Protein AF-0000000078982856 (afdb_homodimer)

Radius of gyration: 16.56 Å; Cα contacts (8 Å, |Δi|>4): 445; chains: 2; bounding box: 30×45×37 Å

Foldseek 3Di:
DWKKKKKKFKAFQDVVLVVQLVVQLVVLCVVQVKDWPAWQDDDDDPDDDTHRRITMIIGPFLVSQVCSCVDPSNVVSVVSRVVGMDMDIDMDTHDDD/DWKKKKKKFKAFQDVVLVVQLVVQLVVLCVVQVKDWPAWQDDDDDPDDDTHRRITMIIGRFLVSQVCSCVDPSNVVSVVSRVVGMDMDIDMDTHDDD

Secondary structure (DSSP, 8-state):
---EEEEEEEEES-HHHHHHHHHHHHHHHHHTT-EEEEES-SEEEEES---SEEEEEEESSHHHHHHHHHSHHHHHHHHHHGGGEEEEEEEEEPP--/---EEEEEEEEES-HHHHHHHHHHHHHHHHHTT-EEEEES-SEEEEES---SEEEEEEESSHHHHHHHHHSHHHHHHHHHHGGGEEEEEEEEEPP--

Solvent-accessible surface area (backbone atoms only — not comparable to full-atom values): 9580 Å² total; per-residue (Å²): 121,48,33,7,31,42,45,33,28,31,37,76,76,36,67,71,55,38,49,53,18,58,63,44,37,49,57,40,36,56,75,44,52,50,40,69,45,26,72,51,51,68,67,48,61,90,32,70,71,74,54,82,30,45,36,30,34,38,19,70,21,38,66,40,41,53,48,37,63,70,28,69,56,29,45,56,19,46,62,51,29,55,86,35,39,52,49,26,32,38,40,31,31,33,45,79,127,122,49,34,7,30,42,46,34,28,30,38,75,77,36,65,71,54,38,49,52,20,58,63,44,38,48,57,39,35,56,75,43,54,50,40,68,45,24,71,47,52,67,69,48,62,90,31,70,72,74,54,80,30,45,36,31,33,38,18,70,22,39,67,41,40,53,48,38,62,70,27,70,56,30,44,57,20,47,62,51,29,55,84,34,39,52,48,25,33,39,38,30,30,32,45,79,127

pLDDT: mean 98.04, std 2.4, range [82.0, 99.0]

InterPro domains:
  IPR010753 Domain of unknown function DUF1330 [PF07045] (3-95)
  IPR011008 Dimeric alpha-beta barrel [SSF54909] (1-95)

Organism: Ruegeria pomeroyi (strain ATCC 700808 / DSM 15171 / DSS-3) (NCBI:txid246200)

Sequence (194 aa):
MPKGYWVAHVDVDDMEIYKRYIAANAAPFAEYGARFLVRGGGRQTPEGQARARTVVIEFPSYEAALACYDSPGYQAAKALRDPVSTGDLVIIEGYDGMPKGYWVAHVDVDDMEIYKRYIAANAAPFAEYGARFLVRGGGRQTPEGQARARTVVIEFPSYEAALACYDSPGYQAAKALRDPVSTGDLVIIEGYDG

Structure (mmCIF, N/CA/C/O backbone):
data_AF-0000000078982856-model_v1
#
loop_
_entity.id
_entity.type
_entity.pdbx_description
1 polymer 'DUF1330 domain-containing protein'
#
loop_
_atom_site.group_PDB
_atom_site.id
_atom_site.type_symbol
_atom_site.label_atom_id
_atom_site.label_alt_id
_atom_site.label_comp_id
_atom_site.label_asym_id
_atom_site.label_entity_id
_atom_site.label_seq_id
_atom_site.pdbx_PDB_ins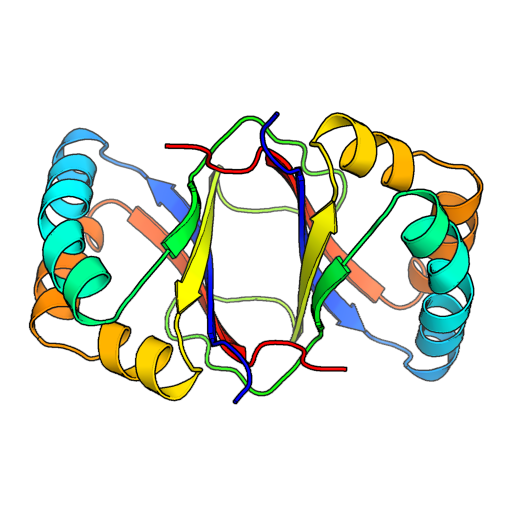_code
_atom_site.Cartn_x
_atom_site.Cartn_y
_atom_site.Cartn_z
_atom_site.occupancy
_atom_site.B_iso_or_equiv
_atom_site.auth_seq_id
_atom_site.auth_comp_id
_atom_site.auth_asym_id
_atom_site.auth_atom_id
_atom_site.pdbx_PDB_model_num
ATOM 1 N N . MET A 1 1 ? -10.32 -6.977 16.141 1 84.25 1 MET A N 1
ATOM 2 C CA . MET A 1 1 ? -10.867 -6.258 14.992 1 84.25 1 MET A CA 1
ATOM 3 C C . MET A 1 1 ? -9.789 -6.004 13.938 1 84.25 1 MET A C 1
ATOM 5 O O . MET A 1 1 ? -8.617 -5.816 14.273 1 84.25 1 MET A O 1
ATOM 9 N N . PRO A 1 2 ? -10.117 -6.207 12.656 1 93 2 PRO A N 1
ATOM 10 C CA . PRO A 1 2 ? -9.055 -6.004 11.672 1 93 2 PRO A CA 1
ATOM 11 C C . PRO A 1 2 ? -8.5 -4.586 11.688 1 93 2 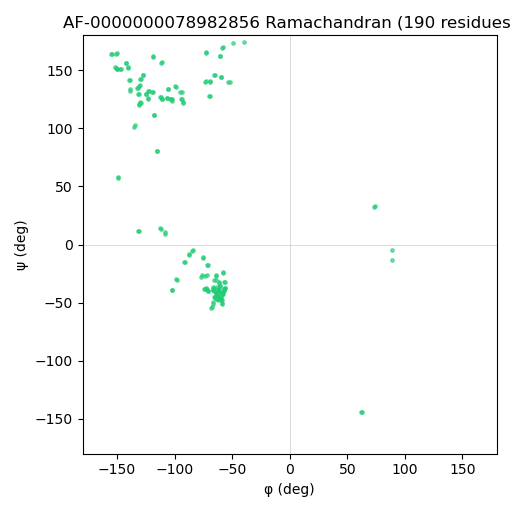PRO A C 1
ATOM 13 O O . PRO A 1 2 ? -9.219 -3.637 12.008 1 93 2 PRO A O 1
ATOM 16 N N . LYS A 1 3 ? -7.234 -4.484 11.461 1 98.19 3 LYS A N 1
ATOM 17 C CA . LYS A 1 3 ? -6.574 -3.189 11.305 1 98.19 3 LYS A CA 1
ATOM 18 C C . LYS A 1 3 ? -7.156 -2.418 10.125 1 98.19 3 LYS A C 1
ATOM 20 O O . LYS A 1 3 ? -7.957 -2.955 9.359 1 98.19 3 LYS A O 1
ATOM 25 N N . GLY A 1 4 ? -6.938 -1.149 10.078 1 98.81 4 GLY A N 1
ATOM 26 C CA . GLY A 1 4 ? -7.113 -0.307 8.906 1 98.81 4 GLY A CA 1
ATOM 27 C C . GLY A 1 4 ? -5.805 0.213 8.344 1 98.81 4 GLY A C 1
ATOM 28 O O . GLY A 1 4 ? -4.801 0.276 9.055 1 98.81 4 GLY A O 1
ATOM 29 N N . TYR A 1 5 ? -5.832 0.561 7.07 1 98.94 5 TYR A N 1
ATOM 30 C CA . TYR A 1 5 ? -4.598 1.005 6.441 1 98.94 5 TYR A CA 1
ATOM 31 C C . TYR A 1 5 ? -4.852 2.186 5.512 1 98.94 5 TYR A C 1
ATOM 33 O O . TYR A 1 5 ? -5.879 2.238 4.832 1 98.94 5 TYR A O 1
ATOM 41 N N . TRP A 1 6 ? -3.93 3.145 5.5 1 99 6 TRP A N 1
ATOM 42 C CA . TRP A 1 6 ? -3.729 4.062 4.383 1 99 6 TRP A CA 1
ATOM 43 C C . TRP A 1 6 ? -2.646 3.541 3.439 1 99 6 TRP A C 1
ATOM 45 O O . TRP A 1 6 ? -1.537 3.223 3.873 1 99 6 TRP A O 1
ATOM 55 N N . VAL A 1 7 ? -2.975 3.418 2.221 1 98.94 7 VAL A N 1
ATOM 56 C CA . VAL A 1 7 ? -2.029 3.096 1.157 1 98.94 7 VAL A CA 1
ATOM 57 C C . VAL A 1 7 ? -1.977 4.242 0.149 1 98.94 7 VAL A C 1
ATOM 59 O O . VAL A 1 7 ? -2.922 4.445 -0.616 1 98.94 7 VAL A O 1
ATOM 62 N N . ALA A 1 8 ? -0.796 4.949 0.127 1 98.88 8 ALA A N 1
ATOM 63 C CA . ALA A 1 8 ? -0.732 6.176 -0.667 1 98.88 8 ALA A CA 1
ATOM 64 C C . ALA A 1 8 ? 0.488 6.172 -1.584 1 98.88 8 ALA A C 1
ATOM 66 O O . ALA A 1 8 ? 1.541 5.641 -1.223 1 98.88 8 ALA A O 1
ATOM 67 N N . HIS A 1 9 ? 0.366 6.672 -2.738 1 98.81 9 HIS A N 1
ATOM 68 C CA . HIS A 1 9 ? 1.421 7.086 -3.656 1 98.81 9 HIS A CA 1
ATOM 69 C C . HIS A 1 9 ? 1.326 8.578 -3.973 1 98.81 9 HIS A C 1
ATOM 71 O O . HIS A 1 9 ? 0.258 9.07 -4.34 1 98.81 9 HIS A O 1
ATOM 77 N N . VAL A 1 10 ? 2.492 9.258 -3.85 1 98.75 10 VAL A N 1
ATOM 78 C CA . VAL A 1 10 ? 2.412 10.711 -3.875 1 98.75 10 VAL A CA 1
ATOM 79 C C . VAL A 1 10 ? 3.557 11.281 -4.715 1 98.75 10 VAL A C 1
ATOM 81 O O . VAL A 1 10 ? 4.699 10.82 -4.605 1 98.75 10 VAL A O 1
ATOM 84 N N . ASP A 1 11 ? 3.242 12.195 -5.605 1 98.75 11 ASP A N 1
ATOM 85 C CA . ASP A 1 11 ? 4.227 13.109 -6.184 1 98.75 11 ASP A CA 1
ATOM 86 C C . ASP A 1 11 ? 4.277 14.422 -5.406 1 98.75 11 ASP A C 1
ATOM 88 O O . ASP A 1 11 ? 3.236 15.016 -5.105 1 98.75 11 ASP A O 1
ATOM 92 N N . VAL A 1 12 ? 5.461 14.852 -5.059 1 98.44 12 VAL A N 1
ATOM 93 C CA . VAL A 1 12 ? 5.656 16.094 -4.32 1 98.44 12 VAL A CA 1
ATOM 94 C C . VAL A 1 12 ? 6.332 17.125 -5.219 1 98.44 12 VAL A C 1
ATOM 96 O O . VAL A 1 12 ? 7.418 16.875 -5.754 1 98.44 12 VAL A O 1
ATOM 99 N N . ASP A 1 13 ? 5.746 18.234 -5.352 1 98.31 13 ASP A N 1
ATOM 100 C CA . ASP A 1 13 ? 6.227 19.266 -6.266 1 98.31 13 ASP A CA 1
ATOM 101 C C . ASP A 1 13 ? 7.047 20.328 -5.527 1 98.31 13 ASP A C 1
ATOM 103 O O . ASP A 1 13 ? 7.879 21 -6.125 1 98.31 13 ASP A O 1
ATOM 107 N N . ASP A 1 14 ? 6.762 20.562 -4.316 1 98.31 14 ASP A N 1
ATOM 108 C CA . ASP A 1 14 ? 7.453 21.531 -3.465 1 98.31 14 ASP A CA 1
ATOM 109 C C . ASP A 1 14 ? 7.742 20.938 -2.088 1 98.31 14 ASP A C 1
ATOM 111 O O . ASP A 1 14 ? 6.887 20.969 -1.199 1 98.31 14 ASP A O 1
ATOM 115 N N . MET A 1 15 ? 8.969 20.531 -1.904 1 96.62 15 MET A N 1
ATOM 116 C CA . MET A 1 15 ? 9.336 19.781 -0.712 1 96.62 15 MET A CA 1
ATOM 117 C C . MET A 1 15 ? 9.336 20.672 0.523 1 96.62 15 MET A C 1
ATOM 119 O O . MET A 1 15 ? 9.102 20.203 1.637 1 96.62 15 MET A O 1
ATOM 123 N N . GLU A 1 16 ? 9.555 21.938 0.331 1 97.69 16 GLU A N 1
ATOM 124 C CA . GLU A 1 16 ? 9.562 22.828 1.481 1 97.69 16 GLU A CA 1
ATOM 125 C C . GLU A 1 16 ? 8.18 22.938 2.115 1 97.69 16 GLU A C 1
ATOM 127 O O . GLU A 1 16 ? 8.039 22.812 3.334 1 97.69 16 GLU A O 1
ATOM 132 N N . ILE A 1 17 ? 7.211 23.188 1.322 1 97.88 17 ILE A N 1
ATOM 133 C CA . ILE A 1 17 ? 5.84 23.266 1.821 1 97.88 17 ILE A CA 1
ATOM 134 C C . ILE A 1 17 ? 5.395 21.875 2.297 1 97.88 17 ILE A C 1
ATOM 136 O O . ILE A 1 17 ? 4.715 21.766 3.32 1 97.88 17 ILE A O 1
ATOM 140 N N . TYR A 1 18 ? 5.816 20.891 1.615 1 98.31 18 TYR A N 1
ATOM 141 C CA . TYR A 1 18 ? 5.445 19.531 1.986 1 98.31 18 TYR A CA 1
ATOM 142 C C . TYR A 1 18 ? 5.961 19.188 3.377 1 98.31 18 TYR A C 1
ATOM 144 O O . TYR A 1 18 ? 5.297 18.469 4.133 1 98.31 18 TYR A O 1
ATOM 152 N N . LYS A 1 19 ? 7.086 19.703 3.777 1 97.94 19 LYS A N 1
ATOM 153 C CA . LYS A 1 19 ? 7.637 19.469 5.105 1 97.94 19 LYS A CA 1
ATOM 154 C C . LYS A 1 19 ? 6.738 20.047 6.191 1 97.94 19 LYS A C 1
ATOM 156 O O . LYS A 1 19 ? 6.672 19.531 7.301 1 97.94 19 LYS A O 1
ATOM 161 N N . ARG A 1 20 ? 6.078 21.078 5.852 1 98.38 20 ARG A N 1
ATOM 162 C CA . ARG A 1 20 ? 5.117 21.641 6.797 1 98.38 20 ARG A CA 1
ATOM 163 C C . ARG A 1 20 ? 3.947 20.688 7.016 1 98.38 20 ARG A C 1
ATOM 165 O O . ARG A 1 20 ? 3.459 20.547 8.141 1 98.38 20 ARG A O 1
ATOM 172 N N . TYR A 1 21 ? 3.572 20.109 5.969 1 98.75 21 TYR A N 1
ATOM 173 C CA . TYR A 1 21 ? 2.545 19.078 6.078 1 98.75 21 TYR A CA 1
ATOM 174 C C . TYR A 1 21 ? 3.02 17.922 6.953 1 98.75 21 TYR A C 1
ATOM 176 O O . TYR A 1 21 ? 2.275 17.438 7.812 1 98.75 21 TYR A O 1
ATOM 184 N N . ILE A 1 22 ? 4.242 17.484 6.742 1 98.12 22 ILE A N 1
ATOM 185 C CA . ILE A 1 22 ? 4.789 16.375 7.52 1 98.12 22 ILE A CA 1
ATOM 186 C C . ILE A 1 22 ? 4.773 16.719 9.008 1 98.12 22 ILE A C 1
ATOM 188 O O . ILE A 1 22 ? 4.367 15.914 9.836 1 98.12 22 ILE A O 1
ATOM 192 N N . ALA A 1 23 ? 5.133 17.938 9.297 1 98.44 23 ALA A N 1
ATOM 193 C CA . ALA A 1 23 ? 5.129 18.375 10.688 1 98.44 23 ALA A CA 1
ATOM 194 C C . ALA A 1 23 ? 3.709 18.422 11.242 1 98.44 23 ALA A C 1
ATOM 196 O O . ALA A 1 23 ? 3.473 18.016 12.383 1 98.44 23 ALA A O 1
ATOM 197 N N . ALA A 1 24 ? 2.809 18.844 10.453 1 98.62 24 ALA A N 1
ATOM 198 C CA . ALA A 1 24 ? 1.435 19.078 10.898 1 98.62 24 ALA A CA 1
ATOM 199 C C . ALA A 1 24 ? 0.682 17.75 11.039 1 98.62 24 ALA A C 1
ATOM 201 O O . ALA A 1 24 ? -0.276 17.656 11.805 1 98.62 24 ALA A O 1
ATOM 202 N N . ASN A 1 25 ? 1.044 16.703 10.266 1 98.56 25 ASN A N 1
ATOM 203 C CA . ASN A 1 25 ? 0.249 15.484 10.273 1 98.56 25 ASN A CA 1
ATOM 204 C C . ASN A 1 25 ? 0.633 14.57 11.43 1 98.56 25 ASN A C 1
ATOM 206 O O . ASN A 1 25 ? -0.076 13.609 11.734 1 98.56 25 ASN A O 1
ATOM 210 N N . ALA A 1 26 ? 1.722 14.984 12.203 1 98.25 26 ALA A N 1
ATOM 211 C CA . ALA A 1 26 ? 2.178 14.172 13.328 1 98.25 26 ALA A CA 1
ATOM 212 C C . ALA A 1 26 ? 1.098 14.062 14.398 1 98.25 26 ALA A C 1
ATOM 214 O O . ALA A 1 26 ? 0.832 12.969 14.906 1 98.25 26 ALA A O 1
ATOM 215 N N . ALA A 1 27 ? 0.454 15.094 14.703 1 98.44 27 ALA A N 1
ATOM 216 C CA . ALA A 1 27 ? -0.501 15.133 15.805 1 98.44 27 ALA A CA 1
ATOM 217 C C . ALA A 1 27 ? -1.724 14.273 15.508 1 9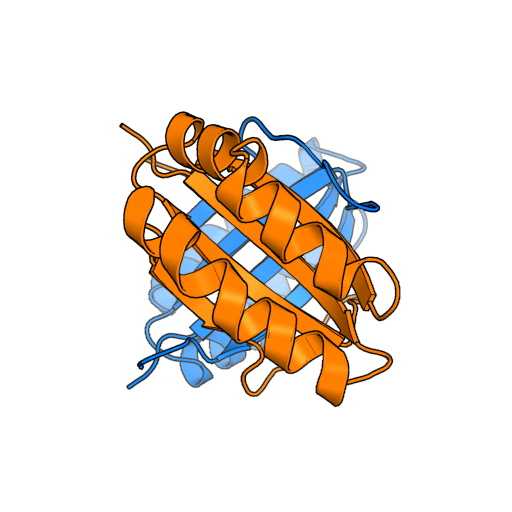8.44 27 ALA A C 1
ATOM 219 O O . ALA A 1 27 ? -2.074 13.391 16.297 1 98.44 27 ALA A O 1
ATOM 220 N N . PRO A 1 28 ? -2.393 14.477 14.375 1 98.75 28 PRO A N 1
ATOM 221 C CA . PRO A 1 28 ? -3.539 13.602 14.125 1 98.75 28 PRO A CA 1
ATOM 222 C C . PRO A 1 28 ? -3.139 12.133 13.992 1 98.75 28 PRO A C 1
ATOM 224 O O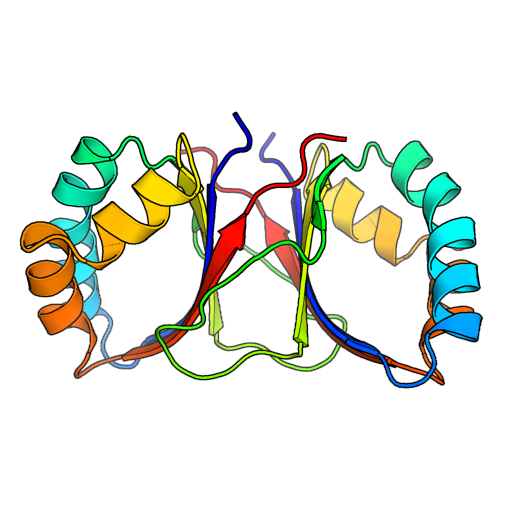 . PRO A 1 28 ? -3.893 11.25 14.398 1 98.75 28 PRO A O 1
ATOM 227 N N . PHE A 1 29 ? -2.004 11.805 13.406 1 98.81 29 PHE A N 1
ATOM 228 C CA . PHE A 1 29 ? -1.573 10.414 13.312 1 98.81 29 PHE A CA 1
ATOM 229 C C . PHE A 1 29 ? -1.372 9.82 14.703 1 98.81 29 PHE A C 1
ATOM 231 O O . PHE A 1 29 ? -1.781 8.68 14.953 1 98.81 29 PHE A O 1
ATOM 238 N N . ALA A 1 30 ? -0.805 10.617 15.578 1 98.56 30 ALA A N 1
ATOM 239 C CA . ALA A 1 30 ? -0.669 10.148 16.953 1 98.56 30 ALA A CA 1
ATOM 240 C C . ALA A 1 30 ? -2.035 9.953 17.609 1 98.56 30 ALA A C 1
ATOM 242 O O . ALA A 1 30 ? -2.271 8.945 18.281 1 98.56 30 ALA A 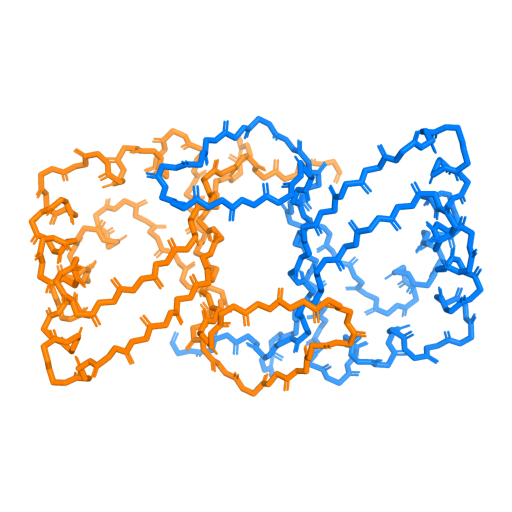O 1
ATOM 243 N N . GLU A 1 31 ? -2.871 10.844 17.453 1 98.69 31 GLU A N 1
ATOM 244 C CA . GLU A 1 31 ? -4.195 10.836 18.062 1 98.69 31 GLU A CA 1
ATOM 245 C C . GLU A 1 31 ? -4.973 9.578 17.672 1 98.69 31 GLU A C 1
ATOM 247 O O . GLU A 1 31 ? -5.707 9.016 18.484 1 98.69 31 GLU A O 1
ATOM 252 N N . TYR A 1 32 ? -4.766 9.062 16.5 1 98.81 32 TYR A N 1
ATOM 253 C CA . TYR A 1 32 ? -5.59 7.965 16 1 98.81 32 TYR A CA 1
ATOM 254 C C . TYR A 1 32 ? -4.805 6.66 15.984 1 98.81 32 TYR A C 1
ATOM 256 O O . TYR A 1 32 ? -5.23 5.684 15.359 1 98.81 32 TYR A O 1
ATOM 264 N N . GLY A 1 33 ? -3.633 6.688 16.578 1 98.56 33 GLY A N 1
ATOM 265 C CA . GLY A 1 33 ? -2.869 5.461 16.75 1 98.56 33 GLY A CA 1
ATOM 266 C C . GLY A 1 33 ? -2.236 4.977 15.453 1 98.56 33 GLY A C 1
ATOM 267 O O . GLY A 1 33 ? -2.088 3.773 15.242 1 98.56 33 GLY A O 1
ATOM 268 N N . ALA A 1 34 ? -1.873 5.902 14.625 1 98.75 34 ALA A N 1
ATOM 269 C CA . ALA A 1 34 ? -1.249 5.578 13.344 1 98.75 34 ALA A CA 1
ATOM 270 C C . ALA A 1 34 ? 0.184 5.09 13.539 1 98.75 34 ALA A C 1
ATOM 272 O O . ALA A 1 34 ? 0.917 5.621 14.383 1 98.75 34 ALA A O 1
ATOM 273 N N . ARG A 1 35 ? 0.527 4.094 12.758 1 98.5 35 ARG A N 1
ATOM 274 C CA . ARG A 1 35 ? 1.891 3.574 12.727 1 98.5 35 ARG A CA 1
ATOM 275 C C . ARG A 1 35 ? 2.393 3.441 11.289 1 98.5 35 ARG A C 1
ATOM 277 O O . ARG A 1 35 ? 1.824 2.693 10.492 1 98.5 35 ARG A O 1
ATOM 284 N N . PHE A 1 36 ? 3.49 4.148 10.984 1 98.69 36 PHE A N 1
ATOM 285 C CA . PHE A 1 36 ? 4.086 4.031 9.664 1 98.69 36 PHE A CA 1
ATOM 286 C C . PHE A 1 36 ? 4.723 2.66 9.469 1 98.69 36 PHE A C 1
ATOM 288 O O . PHE A 1 36 ? 5.559 2.24 10.273 1 98.69 36 PHE A O 1
ATOM 295 N N . LEU A 1 37 ? 4.344 2.051 8.414 1 98.75 37 LEU A N 1
ATOM 296 C CA . LEU A 1 37 ? 5.008 0.827 7.984 1 98.75 37 LEU A CA 1
ATOM 297 C C . LEU A 1 37 ? 5.973 1.107 6.836 1 98.75 37 LEU A C 1
ATOM 299 O O . LEU A 1 37 ? 7.043 0.497 6.758 1 98.75 37 LEU A O 1
ATOM 303 N N . VAL A 1 38 ? 5.582 1.953 5.949 1 98.81 38 VAL A N 1
ATOM 304 C CA . VAL A 1 38 ? 6.34 2.426 4.797 1 98.81 38 VAL A CA 1
ATOM 305 C C . VAL A 1 38 ? 6.293 3.951 4.734 1 98.81 38 VAL A C 1
ATOM 307 O O . VAL A 1 38 ? 5.227 4.551 4.895 1 98.81 38 VAL A O 1
ATOM 310 N N . ARG A 1 39 ? 7.457 4.637 4.445 1 98.19 39 ARG A N 1
ATOM 311 C CA . ARG A 1 39 ? 7.523 6.094 4.402 1 98.19 39 ARG A CA 1
ATOM 312 C C . ARG A 1 39 ? 8.57 6.566 3.398 1 98.19 39 ARG A C 1
ATOM 314 O O . ARG A 1 39 ? 9.469 7.336 3.744 1 98.19 39 ARG A O 1
ATOM 321 N N . GLY A 1 40 ? 8.438 6.125 2.031 1 96 40 GLY A N 1
ATOM 322 C CA . GLY A 1 40 ? 9.227 6.609 0.914 1 96 40 GLY A CA 1
ATOM 323 C C . GLY A 1 40 ? 10.516 5.828 0.711 1 96 40 GLY A C 1
ATOM 324 O O . GLY A 1 40 ? 11.398 6.262 -0.033 1 96 40 GLY A O 1
ATOM 325 N N . GLY A 1 41 ? 11.047 4.918 1.346 1 95.06 41 GLY A N 1
ATOM 326 C CA . GLY A 1 41 ? 12.305 4.184 1.322 1 95.06 41 GLY A CA 1
ATOM 327 C C . GLY A 1 41 ? 12.664 3.666 -0.057 1 95.06 41 GLY A C 1
ATOM 328 O O . GLY A 1 41 ? 11.969 3.941 -1.033 1 95.06 41 GLY A O 1
ATOM 329 N N . GLY A 1 42 ? 13.938 3.088 -0.159 1 97.12 42 GLY A N 1
ATOM 330 C CA . GLY A 1 42 ? 14.359 2.484 -1.414 1 97.12 42 GLY A CA 1
ATOM 331 C C . GLY A 1 42 ? 13.359 1.482 -1.959 1 97.12 42 GLY A C 1
ATOM 332 O O . GLY A 1 42 ? 12.766 0.716 -1.198 1 97.12 42 GLY A O 1
ATOM 333 N N . ARG A 1 43 ? 13.172 1.519 -3.312 1 98.31 43 ARG A N 1
ATOM 334 C CA . ARG A 1 43 ? 12.109 0.699 -3.891 1 98.31 43 ARG A CA 1
ATOM 335 C C . ARG A 1 43 ? 12.461 0.27 -5.309 1 98.31 43 ARG A C 1
ATOM 337 O O . ARG A 1 43 ? 13.406 0.794 -5.906 1 98.31 43 ARG A O 1
ATOM 344 N N . GLN A 1 44 ? 11.727 -0.707 -5.77 1 98.56 44 GLN A N 1
ATOM 345 C CA . GLN A 1 44 ? 11.562 -1.066 -7.176 1 98.56 44 GLN A CA 1
ATOM 346 C C . GLN A 1 44 ? 10.086 -1.149 -7.555 1 98.56 44 GLN A C 1
ATOM 348 O O . GLN A 1 44 ? 9.242 -1.447 -6.707 1 98.56 44 GLN A O 1
ATOM 353 N N . THR A 1 45 ? 9.805 -0.77 -8.805 1 98.75 45 THR A N 1
ATOM 354 C CA . THR A 1 45 ? 8.477 -0.923 -9.375 1 98.75 45 THR A CA 1
ATOM 355 C C . THR A 1 45 ? 8.492 -1.912 -10.539 1 98.75 45 THR A C 1
ATOM 357 O O . THR A 1 45 ? 8.445 -1.511 -11.703 1 98.75 45 THR A O 1
ATOM 360 N N . PRO A 1 46 ? 8.469 -3.234 -10.195 1 98.69 46 PRO A N 1
ATOM 361 C CA . PRO A 1 46 ? 8.633 -4.23 -11.258 1 98.69 46 PRO A CA 1
ATOM 362 C C . PRO A 1 46 ? 7.406 -4.328 -12.164 1 98.69 46 PRO A C 1
ATOM 364 O O . PRO A 1 46 ? 7.48 -4.926 -13.242 1 98.69 46 PRO A O 1
ATOM 367 N N . GLU A 1 47 ? 6.297 -3.84 -11.727 1 98.62 47 GLU A N 1
ATOM 368 C CA . GLU A 1 47 ? 5.094 -3.881 -12.547 1 98.62 47 GLU A CA 1
ATOM 369 C C . GLU A 1 47 ? 4.398 -2.523 -12.578 1 98.62 47 GLU A C 1
ATOM 371 O O . GLU A 1 47 ? 4.266 -1.865 -11.547 1 98.62 47 GLU A O 1
ATOM 376 N N . GLY A 1 48 ? 3.965 -2.082 -13.836 1 98.38 48 GLY A N 1
ATOM 377 C CA . GLY A 1 48 ? 3.168 -0.876 -14 1 98.38 48 GLY A CA 1
ATOM 378 C C . GLY A 1 48 ? 3.891 0.379 -13.547 1 98.38 48 GLY A C 1
ATOM 379 O O . GLY A 1 48 ? 5.074 0.561 -13.844 1 98.38 48 GLY A O 1
ATOM 380 N N . GLN A 1 49 ? 3.049 1.286 -12.953 1 97.31 49 GLN A N 1
ATOM 381 C CA . GLN A 1 49 ? 3.553 2.59 -12.531 1 97.31 49 GLN A CA 1
ATOM 382 C C . GLN A 1 49 ? 2.943 3.008 -11.195 1 97.31 49 GLN A C 1
ATOM 384 O O . GLN A 1 49 ? 1.847 2.57 -10.844 1 97.31 49 GLN A O 1
ATOM 389 N N . ALA A 1 50 ? 3.697 3.789 -10.508 1 97 50 ALA A N 1
ATOM 390 C CA . ALA A 1 50 ? 3.252 4.461 -9.289 1 97 50 ALA A CA 1
ATOM 391 C C . ALA A 1 50 ? 3.916 5.828 -9.141 1 97 50 ALA A C 1
ATOM 393 O O . ALA A 1 50 ? 5.023 6.043 -9.641 1 97 50 ALA A O 1
ATOM 394 N N . ARG A 1 51 ? 3.193 6.727 -8.484 1 97.94 51 ARG A N 1
ATOM 395 C CA . ARG A 1 51 ? 3.785 8.016 -8.125 1 97.94 51 ARG A CA 1
ATOM 396 C C . ARG A 1 51 ? 5.027 7.82 -7.262 1 97.94 51 ARG A C 1
ATOM 398 O O . ARG A 1 51 ? 5.281 6.715 -6.773 1 97.94 51 ARG A O 1
ATOM 405 N N . ALA A 1 52 ? 5.789 8.797 -7.008 1 97.69 52 ALA A N 1
ATOM 406 C CA . ALA A 1 52 ? 7.195 8.742 -6.613 1 97.69 52 ALA A CA 1
ATOM 407 C C . ALA A 1 52 ? 7.344 8.25 -5.176 1 97.69 52 ALA A C 1
ATOM 409 O O . ALA A 1 52 ? 8.336 7.609 -4.832 1 97.69 52 ALA A O 1
ATOM 410 N N . ARG A 1 53 ? 6.441 8.633 -4.273 1 98.19 53 ARG A N 1
ATOM 411 C CA . ARG A 1 53 ? 6.535 8.289 -2.859 1 98.19 53 ARG A CA 1
ATOM 412 C C . ARG A 1 53 ? 5.422 7.332 -2.453 1 98.19 53 ARG A C 1
ATOM 414 O O . ARG A 1 53 ? 4.25 7.57 -2.752 1 98.19 53 ARG A O 1
ATOM 421 N N . THR A 1 54 ? 5.828 6.223 -1.849 1 98.81 54 THR A N 1
ATOM 422 C CA . THR A 1 54 ? 4.855 5.293 -1.292 1 98.81 54 THR A CA 1
ATOM 423 C C . THR A 1 54 ? 4.828 5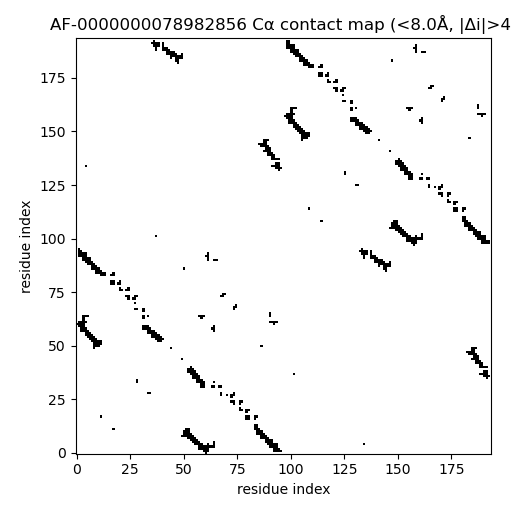.383 0.231 1 98.81 54 THR A C 1
ATOM 425 O O . THR A 1 54 ? 5.879 5.438 0.873 1 98.81 54 THR A O 1
ATOM 428 N N . VAL A 1 55 ? 3.611 5.449 0.796 1 98.88 55 VAL A N 1
ATOM 429 C CA . VAL A 1 55 ? 3.379 5.484 2.236 1 98.88 55 VAL A CA 1
ATOM 430 C C . VAL A 1 55 ? 2.318 4.449 2.613 1 98.88 55 VAL A C 1
ATOM 432 O O . VAL A 1 55 ? 1.299 4.32 1.931 1 98.88 55 VAL A O 1
ATOM 435 N N . VAL A 1 56 ? 2.621 3.646 3.584 1 98.94 56 VAL A N 1
ATOM 436 C CA . VAL A 1 56 ? 1.645 2.748 4.188 1 98.94 56 VAL A CA 1
ATOM 437 C C . VAL A 1 56 ? 1.564 3.006 5.691 1 98.94 56 VAL A C 1
ATOM 439 O O . VAL A 1 56 ? 2.574 2.934 6.395 1 98.94 56 VAL A O 1
ATOM 442 N N . ILE A 1 57 ? 0.365 3.273 6.133 1 98.94 57 ILE A N 1
ATOM 443 C CA . ILE A 1 57 ? 0.112 3.561 7.543 1 98.94 57 ILE A CA 1
ATOM 444 C C . ILE A 1 57 ? -0.905 2.566 8.102 1 98.94 57 ILE A C 1
ATOM 446 O O . ILE A 1 57 ? -1.924 2.289 7.461 1 98.94 57 ILE A O 1
ATOM 450 N N . GLU A 1 58 ? -0.578 1.994 9.258 1 98.88 58 GLU A N 1
ATOM 451 C CA . GLU A 1 58 ? -1.474 1.088 9.969 1 98.88 58 GLU A CA 1
ATOM 452 C C . GLU A 1 58 ? -2.221 1.812 11.086 1 98.88 58 GLU A C 1
ATOM 454 O O . GLU A 1 58 ? -1.63 2.607 11.82 1 98.88 58 GLU A O 1
ATOM 459 N N . PHE A 1 59 ? -3.508 1.546 11.18 1 98.88 59 PHE A N 1
ATOM 460 C CA . PHE A 1 59 ? -4.367 2.055 12.242 1 98.88 59 PHE A CA 1
ATOM 461 C C . PHE A 1 59 ? -4.969 0.911 13.047 1 98.88 59 PHE A C 1
ATOM 463 O O . PHE A 1 59 ? -5.035 -0.224 12.57 1 98.88 59 PHE A O 1
ATOM 470 N N . PRO A 1 60 ? -5.457 1.208 14.25 1 98.75 60 PRO A N 1
ATOM 471 C CA . PRO A 1 60 ? -6.016 0.142 15.086 1 98.75 60 PRO A CA 1
ATOM 472 C C . PRO A 1 60 ? -7.262 -0.498 14.469 1 98.75 60 PRO A C 1
ATOM 474 O O . PRO A 1 60 ? -7.605 -1.633 14.812 1 98.75 60 PRO A O 1
ATOM 477 N N . SER A 1 61 ? -7.988 0.255 13.625 1 98.62 61 SER A N 1
ATOM 478 C CA . SER A 1 61 ? -9.164 -0.245 12.93 1 98.62 61 SER A CA 1
ATOM 479 C C . SER A 1 61 ? -9.43 0.54 11.648 1 98.62 61 SER A C 1
ATOM 481 O O . SER A 1 61 ? -8.852 1.608 11.445 1 98.62 61 SER A O 1
ATOM 483 N N . TYR A 1 62 ? -10.242 -0.009 10.789 1 98.69 62 TYR A N 1
ATOM 484 C CA . TYR A 1 62 ? -10.68 0.68 9.586 1 98.69 62 TYR A CA 1
ATOM 485 C C . TYR A 1 62 ? -11.398 1.979 9.93 1 98.69 62 TYR A C 1
ATOM 487 O O . TYR A 1 62 ? -11.188 3.006 9.281 1 98.69 62 TYR A O 1
ATOM 495 N N . GLU A 1 63 ? -12.227 1.923 10.945 1 98.62 63 GLU A N 1
ATOM 496 C CA . GLU A 1 63 ? -12.961 3.104 11.383 1 98.62 63 GLU A CA 1
ATOM 497 C C . GLU A 1 63 ? -12.016 4.203 11.852 1 98.62 63 GLU A C 1
ATOM 499 O O . GLU A 1 63 ? -12.234 5.383 11.57 1 98.62 63 GLU A O 1
ATOM 504 N N . ALA A 1 64 ? -11 3.816 12.547 1 98.88 64 ALA A N 1
ATOM 505 C CA . ALA A 1 64 ? -10.008 4.789 13 1 98.88 64 ALA A CA 1
ATOM 506 C C . ALA A 1 64 ? -9.289 5.434 11.82 1 98.88 64 ALA A C 1
ATOM 508 O O . ALA A 1 64 ? -9.008 6.633 11.836 1 98.88 64 ALA A O 1
ATOM 509 N N . ALA A 1 65 ? -8.969 4.629 10.852 1 98.88 65 ALA A N 1
ATOM 510 C CA . ALA A 1 65 ? -8.312 5.133 9.648 1 98.88 65 ALA A CA 1
ATOM 511 C C . ALA A 1 65 ? -9.172 6.18 8.953 1 98.88 65 ALA A C 1
ATOM 513 O O . ALA A 1 65 ? -8.672 7.23 8.539 1 98.88 65 ALA A O 1
ATOM 514 N N . LEU A 1 66 ? -10.445 5.852 8.789 1 98.88 66 LEU A N 1
ATOM 515 C CA . LEU A 1 66 ? -11.375 6.789 8.172 1 98.88 66 LEU A CA 1
ATOM 516 C C . LEU A 1 66 ? -11.523 8.047 9.023 1 98.88 66 LEU A C 1
ATOM 518 O O . LEU A 1 66 ? -11.539 9.156 8.492 1 98.88 66 LEU A O 1
ATOM 522 N N . ALA A 1 67 ? -11.664 7.855 10.32 1 98.88 67 ALA A N 1
ATOM 523 C CA . ALA A 1 67 ? -11.867 8.984 11.234 1 98.88 67 ALA A CA 1
ATOM 524 C C . ALA A 1 67 ? -10.664 9.922 11.203 1 98.88 67 ALA A C 1
ATOM 526 O O . ALA A 1 67 ? -10.828 11.148 11.281 1 98.88 67 ALA A O 1
ATOM 527 N N . CYS A 1 68 ? -9.523 9.375 11.125 1 98.94 68 CYS A N 1
ATOM 528 C CA . CYS A 1 68 ? -8.32 10.195 11.031 1 98.94 68 CYS A CA 1
ATOM 529 C C . CYS A 1 68 ? -8.375 11.094 9.797 1 98.94 68 CYS A C 1
ATOM 531 O O . CYS A 1 68 ? -8.18 12.305 9.898 1 98.94 68 CYS A O 1
ATOM 533 N N . TYR A 1 69 ? -8.648 10.531 8.656 1 98.94 69 TYR A N 1
ATOM 534 C CA . TYR A 1 69 ? -8.703 11.281 7.402 1 98.94 69 TYR A CA 1
ATOM 535 C C . TYR A 1 69 ? -9.711 12.422 7.492 1 98.94 69 TYR A C 1
ATOM 537 O O . TYR A 1 69 ? -9.453 13.531 7.012 1 98.94 69 TYR A O 1
ATOM 545 N N . ASP A 1 70 ? -10.812 12.125 8.164 1 98.81 70 ASP A N 1
ATOM 546 C CA . ASP A 1 70 ? -11.914 13.078 8.195 1 98.81 70 ASP A CA 1
ATOM 547 C C . ASP A 1 70 ? -11.742 14.078 9.344 1 98.81 70 ASP A C 1
ATOM 549 O O . ASP A 1 70 ? -12.516 15.023 9.469 1 98.81 70 ASP A O 1
ATOM 553 N N . SER A 1 71 ? -10.797 13.875 10.211 1 98.88 71 SER A N 1
ATOM 554 C CA . SER A 1 71 ? -10.609 14.719 11.383 1 98.88 71 SER A CA 1
ATOM 555 C C . SER A 1 71 ? -10.211 16.141 10.984 1 98.88 71 SER A C 1
ATOM 557 O O . SER A 1 71 ? -9.492 16.328 10 1 98.88 71 SER A O 1
ATOM 559 N N . PRO A 1 72 ? -10.688 17.094 11.773 1 98.75 72 PRO A N 1
ATOM 560 C CA . PRO A 1 72 ? -10.258 18.469 11.5 1 98.75 72 PRO A CA 1
ATOM 561 C C . PRO A 1 72 ? -8.742 18.641 11.5 1 98.75 72 PRO A C 1
ATOM 563 O O . PRO A 1 72 ? -8.195 19.391 10.695 1 98.75 72 PRO A O 1
ATOM 566 N N . GLY A 1 73 ? -8.086 17.922 12.406 1 98.75 73 GLY A N 1
ATOM 567 C CA . GLY A 1 73 ? -6.641 18 12.484 1 98.75 73 GLY A CA 1
ATOM 568 C C . GLY A 1 73 ? -5.949 17.531 11.211 1 98.75 73 GLY A C 1
ATOM 569 O O . GLY A 1 73 ? -5.062 18.203 10.695 1 98.75 73 GLY A O 1
ATOM 570 N N . TYR A 1 74 ? -6.379 16.391 10.734 1 98.88 74 TYR A N 1
ATOM 571 C CA . TYR A 1 74 ? -5.719 15.906 9.531 1 98.88 74 TYR A CA 1
ATOM 572 C C . TYR A 1 74 ? -6.09 16.75 8.32 1 98.88 74 TYR A C 1
ATOM 574 O O . TYR A 1 74 ? -5.254 17 7.445 1 98.88 74 TYR A O 1
ATOM 582 N N . GLN A 1 75 ? -7.418 17.156 8.234 1 98.88 75 GLN A N 1
ATOM 583 C CA . GLN A 1 75 ? -7.84 17.984 7.102 1 98.88 75 GLN A CA 1
ATOM 584 C C . GLN A 1 75 ? -7.078 19.297 7.062 1 98.88 75 GLN A C 1
ATOM 586 O O . GLN A 1 75 ? -6.75 19.797 5.988 1 98.88 75 GLN A O 1
ATOM 591 N N . ALA A 1 76 ? -6.77 19.844 8.219 1 98.81 76 ALA A N 1
ATOM 592 C CA . ALA A 1 76 ? -5.945 21.047 8.266 1 98.81 76 ALA A CA 1
ATOM 593 C C . ALA A 1 76 ? -4.535 20.766 7.758 1 98.81 76 ALA A C 1
ATOM 595 O O . ALA A 1 76 ? -3.965 21.578 7.02 1 98.81 76 ALA A O 1
ATOM 596 N N . ALA A 1 77 ? -3.895 19.672 8.18 1 98.81 77 ALA A N 1
ATOM 597 C CA . ALA A 1 77 ? -2.576 19.281 7.684 1 98.81 77 ALA A CA 1
ATOM 598 C C . ALA A 1 77 ? -2.604 19.062 6.172 1 98.81 77 ALA A C 1
ATOM 600 O O . ALA A 1 77 ? -1.735 19.547 5.449 1 98.81 77 ALA A O 1
ATOM 601 N N . LYS A 1 78 ? -3.648 18.328 5.664 1 98.75 78 LYS A N 1
ATOM 602 C CA . LYS A 1 78 ? -3.816 18.016 4.25 1 98.75 78 LYS A CA 1
ATOM 603 C C . LYS A 1 78 ? -3.863 19.281 3.404 1 98.75 78 LYS A C 1
ATOM 605 O O . LYS A 1 78 ? -3.338 19.312 2.289 1 98.75 78 LYS A O 1
ATOM 610 N N . ALA A 1 79 ? -4.531 20.297 3.924 1 98.75 79 ALA A N 1
ATOM 611 C CA . ALA A 1 79 ? -4.672 21.562 3.197 1 98.75 79 ALA A CA 1
ATOM 612 C C . ALA A 1 79 ? -3.309 22.156 2.869 1 98.75 79 ALA A C 1
ATOM 614 O O . ALA A 1 79 ? -3.166 22.891 1.896 1 98.75 79 ALA A O 1
ATOM 615 N N . LEU A 1 80 ? -2.295 21.812 3.621 1 98.56 80 LEU A N 1
ATOM 616 C CA . LEU A 1 80 ? -0.944 22.297 3.369 1 98.56 80 LEU A CA 1
ATOM 617 C C . LEU A 1 80 ? -0.336 21.609 2.148 1 98.56 80 LEU A C 1
ATOM 619 O O . LEU A 1 80 ? 0.389 22.234 1.376 1 98.56 80 LEU A O 1
ATOM 623 N N . ARG A 1 81 ? -0.604 20.297 1.97 1 98.25 81 ARG A N 1
ATOM 624 C CA . ARG A 1 81 ? 0.087 19.578 0.912 1 98.25 81 ARG A CA 1
ATOM 625 C C . ARG A 1 81 ? -0.72 19.594 -0.382 1 98.25 81 ARG A C 1
ATOM 627 O O . ARG A 1 81 ? -0.183 19.312 -1.458 1 98.25 81 ARG A O 1
ATOM 634 N N . ASP A 1 82 ? -1.992 19.938 -0.349 1 98.38 82 ASP A N 1
ATOM 635 C CA . ASP A 1 82 ? -2.867 19.859 -1.515 1 98.38 82 ASP A CA 1
ATOM 636 C C . ASP A 1 82 ? -2.33 20.703 -2.664 1 98.38 82 ASP A C 1
ATOM 638 O O . ASP A 1 82 ? -2.305 20.266 -3.812 1 98.38 82 ASP A O 1
ATOM 642 N N . PRO A 1 83 ? -1.849 21.891 -2.375 1 98.38 83 PRO A N 1
ATOM 643 C CA . PRO A 1 83 ? -1.386 22.719 -3.494 1 98.38 83 PRO A CA 1
ATOM 644 C C . PRO A 1 83 ? -0.038 22.25 -4.047 1 98.38 83 PRO A C 1
ATOM 646 O O . PRO A 1 83 ? 0.378 22.703 -5.117 1 98.38 83 PRO A O 1
ATOM 649 N N . VAL A 1 84 ? 0.665 21.375 -3.406 1 98.56 84 VAL A N 1
ATOM 650 C CA . VAL A 1 84 ? 2.055 21.156 -3.791 1 98.56 84 VAL A CA 1
ATOM 651 C C . VAL A 1 84 ? 2.314 19.656 -3.955 1 98.56 84 VAL A C 1
ATOM 653 O O . VAL A 1 84 ? 3.465 19.219 -3.947 1 98.56 84 VAL A O 1
ATOM 656 N N . SER A 1 85 ? 1.299 18.844 -3.977 1 98.62 85 SER A N 1
ATOM 657 C CA . SER A 1 85 ? 1.424 17.406 -4.16 1 98.62 85 SER A CA 1
ATOM 658 C C . SER A 1 85 ? 0.179 16.828 -4.824 1 98.62 85 SER A C 1
ATOM 660 O O . SER A 1 85 ? -0.89 17.438 -4.793 1 98.62 85 SER A O 1
ATOM 662 N N . THR A 1 86 ? 0.391 15.773 -5.5 1 98.56 86 THR A N 1
ATOM 663 C CA . THR A 1 86 ? -0.679 14.961 -6.074 1 98.56 86 THR A CA 1
ATOM 664 C C . THR A 1 86 ? -0.555 13.508 -5.621 1 98.56 86 THR A C 1
ATOM 666 O O . THR A 1 86 ? 0.528 12.922 -5.691 1 98.56 86 THR A O 1
ATOM 669 N N . GLY A 1 87 ? -1.68 13 -5.125 1 98.19 87 GLY A N 1
ATOM 670 C CA . GLY A 1 87 ? -1.557 11.664 -4.574 1 98.19 87 GLY A CA 1
ATOM 671 C C . GLY A 1 87 ? -2.762 10.789 -4.863 1 98.19 87 GLY A C 1
ATOM 672 O O . GLY A 1 87 ? -3.846 11.289 -5.156 1 98.19 87 GLY A O 1
ATOM 673 N N . ASP A 1 88 ? -2.553 9.5 -4.852 1 98.75 88 ASP A N 1
ATOM 674 C CA . ASP A 1 88 ? -3.549 8.445 -4.746 1 98.75 88 ASP A CA 1
ATOM 675 C C . ASP A 1 88 ? -3.582 7.863 -3.334 1 98.75 88 ASP A C 1
ATOM 677 O O . ASP A 1 88 ? -2.549 7.449 -2.801 1 98.75 88 ASP A O 1
ATOM 681 N N . LEU A 1 89 ? -4.758 7.879 -2.746 1 98.88 89 LEU A N 1
ATOM 682 C CA . LEU A 1 89 ? -4.887 7.336 -1.398 1 98.88 89 LEU A CA 1
ATOM 683 C C . LEU A 1 89 ? -6.047 6.352 -1.314 1 98.88 89 LEU A C 1
ATOM 685 O O . LEU A 1 89 ? -7.191 6.711 -1.608 1 98.88 89 LEU A O 1
ATOM 689 N N . VAL A 1 90 ? -5.746 5.129 -0.909 1 98.88 90 VAL A N 1
ATOM 690 C CA . VAL A 1 90 ? -6.738 4.117 -0.561 1 98.88 90 VAL A CA 1
ATOM 691 C C . VAL A 1 90 ? -6.77 3.924 0.954 1 98.88 90 VAL A C 1
ATOM 693 O O . VAL A 1 90 ? -5.73 3.727 1.582 1 98.88 90 VAL A O 1
ATOM 696 N N . ILE A 1 91 ? -7.977 4.055 1.532 1 98.94 91 ILE A N 1
ATOM 697 C CA . ILE A 1 91 ? -8.219 3.656 2.914 1 98.94 91 ILE A CA 1
ATOM 698 C C . ILE A 1 91 ? -8.969 2.328 2.945 1 98.94 91 ILE A C 1
ATOM 700 O O . ILE A 1 91 ? -10.047 2.203 2.365 1 98.94 91 ILE A O 1
ATOM 704 N N . ILE A 1 92 ? -8.406 1.357 3.666 1 98.88 92 ILE A N 1
ATOM 705 C CA . ILE A 1 92 ? -8.875 0.011 3.355 1 98.88 92 ILE A CA 1
ATOM 706 C C . ILE A 1 92 ? -8.789 -0.865 4.602 1 98.88 92 ILE A C 1
ATOM 708 O O . ILE A 1 92 ? -7.914 -0.665 5.449 1 98.88 92 ILE A O 1
ATOM 712 N N . GLU A 1 93 ? -9.688 -1.872 4.676 1 98.75 93 GLU A N 1
ATOM 713 C CA . GLU A 1 93 ? -9.695 -2.867 5.742 1 98.75 93 GLU A CA 1
ATOM 714 C C . GLU A 1 93 ? -8.492 -3.803 5.633 1 98.75 93 GLU A C 1
ATOM 716 O O . GLU A 1 93 ? -8.109 -4.207 4.531 1 98.75 93 GLU A O 1
ATOM 721 N N . GLY A 1 94 ? -7.93 -4.129 6.824 1 98.62 94 GLY A N 1
ATOM 722 C CA . GLY A 1 94 ? -6.887 -5.141 6.863 1 98.62 94 GLY A CA 1
ATOM 723 C C . GLY A 1 94 ? -7.41 -6.547 6.652 1 98.62 94 GLY A C 1
ATOM 724 O O . GLY A 1 94 ? -8.617 -6.773 6.676 1 98.62 94 GLY A O 1
ATOM 725 N N . TYR A 1 95 ? -6.465 -7.414 6.371 1 98.25 95 TYR A N 1
ATOM 726 C CA . TYR A 1 95 ? -6.727 -8.844 6.238 1 98.25 95 TYR A CA 1
ATOM 727 C C . TYR A 1 95 ? -6.504 -9.562 7.562 1 98.25 95 TYR A C 1
ATOM 729 O O . TYR A 1 95 ? -5.445 -9.43 8.18 1 98.25 95 TYR A O 1
ATOM 737 N N . ASP A 1 96 ? -7.492 -10.289 8.172 1 91.75 96 ASP A N 1
ATOM 738 C CA . ASP A 1 96 ? -7.379 -10.938 9.477 1 91.75 96 ASP A CA 1
ATOM 739 C C . ASP A 1 96 ? -7.379 -12.461 9.336 1 91.75 96 ASP A C 1
ATOM 741 O O . ASP A 1 96 ? -7.621 -13.18 10.305 1 91.75 96 ASP A O 1
ATOM 745 N N . GLY A 1 97 ? -7.219 -13.078 8.188 1 82 97 GLY A N 1
ATOM 746 C CA . GLY A 1 97 ? -7.324 -14.516 8.016 1 82 97 GLY A CA 1
ATOM 747 C C . GLY A 1 97 ? -6 -15.234 8.172 1 82 97 GLY A C 1
ATOM 748 O O . GLY A 1 97 ? -4.945 -14.602 8.219 1 82 97 GLY A O 1
ATOM 749 N N . MET B 1 1 ? 16.391 -5.652 11.289 1 84.69 1 MET B N 1
ATOM 750 C CA . MET B 1 1 ? 16.422 -5.227 9.891 1 84.69 1 MET B CA 1
ATOM 751 C C . MET B 1 1 ? 15.039 -4.781 9.422 1 84.69 1 MET B C 1
ATOM 753 O O . MET B 1 1 ? 14.023 -5.324 9.875 1 84.69 1 MET B O 1
ATOM 757 N N . PRO B 1 2 ? 14.961 -3.672 8.695 1 93.06 2 PRO B N 1
ATOM 758 C CA . PRO B 1 2 ? 13.617 -3.242 8.289 1 93.06 2 PRO B CA 1
ATOM 759 C C . PRO B 1 2 ? 12.891 -4.293 7.449 1 93.06 2 PRO B C 1
ATOM 761 O O . PRO B 1 2 ? 13.531 -5.051 6.715 1 93.06 2 PRO B O 1
ATOM 764 N N . LYS B 1 3 ? 11.625 -4.375 7.656 1 98.19 3 LYS B N 1
ATOM 765 C CA . LYS B 1 3 ? 10.766 -5.227 6.836 1 98.19 3 LYS B CA 1
ATOM 766 C C . LYS B 1 3 ? 10.805 -4.797 5.371 1 98.19 3 LYS B C 1
ATOM 768 O O . LYS B 1 3 ? 11.391 -3.764 5.035 1 98.19 3 LYS B O 1
ATOM 773 N N . GLY B 1 4 ? 10.391 -5.652 4.5 1 98.81 4 GLY B N 1
ATOM 774 C CA . GLY B 1 4 ? 10.047 -5.336 3.123 1 98.81 4 GLY B CA 1
ATOM 775 C C . GLY B 1 4 ? 8.57 -5.473 2.83 1 98.81 4 GLY B C 1
ATOM 776 O O . GLY B 1 4 ? 7.852 -6.18 3.541 1 98.81 4 GLY B O 1
ATOM 777 N N . TYR B 1 5 ? 8.125 -4.77 1.807 1 98.94 5 TYR B N 1
ATOM 778 C CA . TYR B 1 5 ? 6.699 -4.797 1.505 1 98.94 5 TYR B CA 1
ATOM 779 C C . TYR B 1 5 ? 6.461 -4.875 0.001 1 98.94 5 TYR B C 1
ATOM 781 O O . TYR B 1 5 ? 7.191 -4.262 -0.782 1 98.94 5 TYR B O 1
ATOM 789 N N . TRP B 1 6 ? 5.453 -5.645 -0.4 1 99 6 TRP B N 1
ATOM 790 C CA . TRP B 1 6 ? 4.77 -5.477 -1.677 1 99 6 TRP B CA 1
ATOM 791 C C . TRP B 1 6 ? 3.527 -4.605 -1.518 1 99 6 TRP B C 1
ATOM 793 O O . TRP B 1 6 ? 2.678 -4.871 -0.665 1 99 6 TRP B O 1
ATOM 803 N N . VAL B 1 7 ? 3.447 -3.598 -2.262 1 98.94 7 VAL B N 1
ATOM 804 C CA . VAL B 1 7 ? 2.264 -2.748 -2.365 1 98.94 7 VAL B CA 1
ATOM 805 C C . VAL B 1 7 ? 1.717 -2.795 -3.789 1 98.94 7 VAL B C 1
ATOM 807 O O . VAL B 1 7 ? 2.316 -2.232 -4.711 1 98.94 7 VAL B O 1
ATOM 810 N N . ALA B 1 8 ? 0.5 -3.418 -3.939 1 98.88 8 ALA B N 1
ATOM 811 C CA . ALA B 1 8 ? -0 -3.674 -5.285 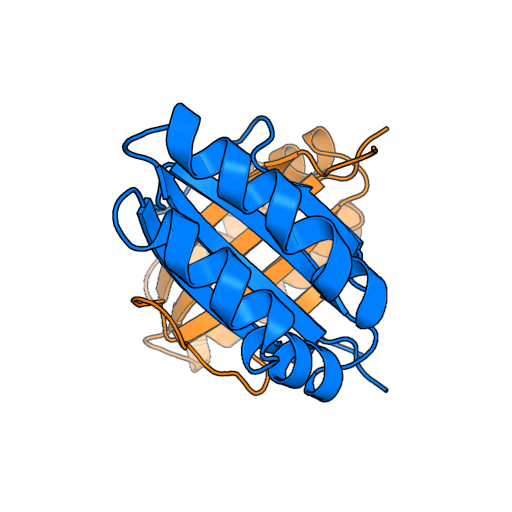1 98.88 8 ALA B CA 1
ATOM 812 C C . ALA B 1 8 ? -1.438 -3.184 -5.441 1 98.88 8 ALA B C 1
ATOM 814 O O . ALA B 1 8 ? -2.225 -3.246 -4.492 1 98.88 8 ALA B O 1
ATOM 815 N N . HIS B 1 9 ? -1.769 -2.662 -6.543 1 98.81 9 HIS B N 1
ATOM 816 C CA . HIS B 1 9 ? -3.113 -2.424 -7.051 1 98.81 9 HIS B CA 1
ATOM 817 C C . HIS B 1 9 ? -3.35 -3.176 -8.359 1 98.81 9 HIS B C 1
ATOM 819 O O . HIS B 1 9 ? -2.545 -3.084 -9.289 1 98.81 9 HIS B O 1
ATOM 825 N N . VAL B 1 10 ? -4.5 -3.893 -8.398 1 98.75 10 VAL B N 1
ATOM 826 C CA . VAL B 1 10 ? -4.648 -4.84 -9.5 1 98.75 10 VAL B CA 1
ATOM 827 C C . VAL B 1 10 ? -6.074 -4.781 -10.047 1 98.75 10 VAL B C 1
ATOM 829 O O . VAL B 1 10 ? -7.039 -4.723 -9.273 1 98.75 10 VAL B O 1
ATOM 832 N N . ASP B 1 11 ? -6.207 -4.723 -11.344 1 98.75 11 ASP B N 1
ATOM 833 C CA . ASP B 1 11 ? -7.449 -5.059 -12.031 1 98.75 11 ASP B CA 1
ATOM 834 C C . ASP B 1 11 ? -7.434 -6.512 -12.508 1 98.75 11 ASP B C 1
ATOM 836 O O . ASP B 1 11 ? -6.453 -6.965 -13.102 1 98.75 11 ASP B O 1
ATOM 840 N N . VAL B 1 12 ? -8.492 -7.215 -12.219 1 98.44 12 VAL B N 1
ATOM 841 C CA . VAL B 1 12 ? -8.609 -8.617 -12.617 1 98.44 12 VAL B CA 1
ATOM 842 C C . VAL B 1 12 ? -9.688 -8.758 -13.688 1 98.44 12 VAL B C 1
ATOM 844 O O . VAL B 1 12 ? -10.836 -8.367 -13.477 1 98.44 12 VAL B O 1
ATOM 847 N N . ASP B 1 13 ? -9.336 -9.328 -14.773 1 98.31 13 ASP B N 1
ATOM 848 C CA . ASP B 1 13 ? -10.234 -9.43 -15.922 1 98.31 13 ASP B CA 1
ATOM 849 C C . ASP B 1 13 ? -10.914 -10.797 -15.977 1 98.31 13 ASP B C 1
ATOM 851 O O . ASP B 1 13 ? -11.984 -10.945 -16.562 1 98.31 13 ASP B O 1
ATOM 855 N N . ASP B 1 14 ? -10.289 -11.789 -15.516 1 98.31 14 ASP B N 1
ATOM 856 C CA . ASP B 1 14 ? -10.789 -13.164 -15.484 1 98.31 14 ASP B CA 1
ATOM 857 C C . ASP B 1 14 ? -10.531 -13.805 -14.125 1 98.31 14 ASP B C 1
ATOM 859 O O . ASP B 1 14 ? -9.445 -14.336 -13.883 1 98.31 14 ASP B O 1
ATOM 863 N N . MET B 1 15 ? -11.547 -13.883 -13.336 1 96.75 15 MET B N 1
ATOM 864 C CA . MET B 1 15 ? -11.398 -14.289 -11.945 1 96.75 15 MET B CA 1
ATOM 865 C C . MET B 1 15 ? -11.117 -15.781 -11.836 1 96.75 15 MET B C 1
ATOM 867 O O . MET B 1 15 ? -10.469 -16.234 -10.891 1 96.75 15 MET B O 1
ATOM 871 N N . GLU B 1 16 ? -11.57 -16.5 -12.805 1 97.69 16 GLU B N 1
ATOM 872 C CA . GLU B 1 16 ? -11.328 -17.938 -12.75 1 97.69 16 GLU B CA 1
ATOM 873 C C . GLU B 1 16 ? -9.844 -18.25 -12.891 1 97.69 16 GLU B C 1
ATOM 875 O O . GLU B 1 16 ? -9.289 -19.016 -12.094 1 97.69 16 GLU B O 1
ATOM 880 N N . ILE B 1 17 ? -9.234 -17.719 -13.867 1 97.88 17 ILE B N 1
ATOM 881 C CA . ILE B 1 17 ? -7.801 -17.922 -14.062 1 97.88 17 ILE B CA 1
ATOM 882 C C . ILE B 1 17 ? -7.031 -17.281 -12.914 1 97.88 17 ILE B C 1
ATOM 884 O O . ILE B 1 17 ? -6.043 -17.828 -12.43 1 97.88 17 ILE B O 1
ATOM 888 N N . TYR B 1 18 ? -7.508 -16.172 -12.477 1 98.31 18 TYR B N 1
ATOM 889 C CA . TYR B 1 18 ? -6.844 -15.477 -11.383 1 98.31 18 TYR B CA 1
ATOM 890 C C . TYR B 1 18 ? -6.824 -16.328 -10.117 1 98.31 18 TYR B C 1
ATOM 892 O O . TYR B 1 18 ? -5.852 -16.312 -9.359 1 98.31 18 TYR B O 1
ATOM 900 N N . LYS B 1 19 ? -7.805 -17.141 -9.891 1 98 19 LYS B N 1
ATOM 901 C CA . LYS B 1 19 ? -7.852 -18.031 -8.734 1 98 19 LYS B CA 1
ATOM 902 C C . LYS B 1 19 ? -6.746 -19.078 -8.797 1 98 19 LYS B C 1
ATOM 904 O O . LYS B 1 19 ? -6.238 -19.516 -7.766 1 98 19 LYS B O 1
ATOM 909 N N . ARG B 1 20 ? -6.398 -19.422 -9.977 1 98.38 20 ARG B N 1
ATOM 910 C CA . ARG B 1 20 ? -5.273 -20.328 -10.125 1 98.38 20 ARG B CA 1
ATOM 911 C C . ARG B 1 20 ? -3.973 -19.688 -9.68 1 98.38 20 ARG B C 1
ATOM 913 O O . ARG B 1 20 ? -3.129 -20.328 -9.055 1 98.38 20 ARG B O 1
ATOM 920 N N . TYR B 1 21 ? -3.883 -18.469 -10 1 98.75 21 TYR B N 1
ATOM 921 C CA . TYR B 1 21 ? -2.738 -17.703 -9.523 1 98.75 21 TYR B CA 1
ATOM 922 C C . TYR B 1 21 ? -2.727 -17.641 -8 1 98.75 21 TYR B C 1
ATOM 924 O O . TYR B 1 21 ? -1.682 -17.828 -7.371 1 98.75 21 TYR B O 1
ATOM 932 N N . ILE B 1 22 ? -3.869 -17.375 -7.41 1 98.12 22 ILE B N 1
ATOM 933 C CA . ILE B 1 22 ? -3.965 -17.281 -5.957 1 98.12 22 ILE B CA 1
ATOM 934 C C . ILE B 1 22 ? -3.518 -18.594 -5.324 1 98.12 22 ILE B C 1
ATOM 936 O O . ILE B 1 22 ? -2.748 -18.609 -4.359 1 98.12 22 ILE B O 1
ATOM 940 N N . ALA B 1 23 ? -3.939 -19.672 -5.902 1 98.38 23 ALA B N 1
ATOM 941 C CA . ALA B 1 23 ? -3.545 -20.984 -5.391 1 98.38 23 ALA B CA 1
ATOM 942 C C . ALA B 1 23 ? -2.043 -21.203 -5.547 1 98.38 23 ALA B C 1
ATOM 944 O O . ALA B 1 23 ? -1.388 -21.719 -4.645 1 98.38 23 ALA B O 1
ATOM 945 N N . ALA B 1 24 ? -1.515 -20.781 -6.637 1 98.62 24 ALA B N 1
ATOM 946 C CA . ALA B 1 24 ? -0.119 -21.047 -6.98 1 98.62 24 ALA B CA 1
ATOM 947 C C . ALA B 1 24 ? 0.821 -20.141 -6.184 1 98.62 24 ALA B C 1
ATOM 949 O O . ALA B 1 24 ? 1.985 -20.484 -5.969 1 98.62 24 ALA B O 1
ATOM 950 N N . ASN B 1 25 ? 0.359 -18.953 -5.758 1 98.56 25 ASN B N 1
ATOM 951 C CA . ASN B 1 25 ? 1.281 -18.016 -5.121 1 98.56 25 ASN B CA 1
ATOM 952 C C . ASN B 1 25 ? 1.437 -18.312 -3.633 1 98.56 25 ASN B C 1
ATOM 954 O O . ASN B 1 25 ? 2.334 -17.766 -2.98 1 98.56 25 ASN B O 1
ATOM 958 N N . ALA B 1 26 ? 0.63 -19.297 -3.121 1 98.19 26 ALA B N 1
ATOM 959 C CA . ALA B 1 26 ? 0.687 -19.641 -1.702 1 98.19 26 ALA B CA 1
ATOM 960 C C . ALA B 1 26 ? 2.062 -20.188 -1.322 1 98.19 26 ALA B C 1
ATOM 962 O O . ALA B 1 26 ? 2.637 -19.781 -0.308 1 98.19 26 ALA B O 1
ATOM 963 N N . ALA B 1 27 ? 2.621 -21 -2.092 1 98.44 27 ALA B N 1
ATOM 964 C CA . ALA B 1 27 ? 3.869 -21.688 -1.766 1 98.44 27 ALA B CA 1
ATOM 965 C C . ALA B 1 27 ? 5.039 -20.703 -1.716 1 98.44 27 ALA B C 1
ATOM 967 O O . ALA B 1 27 ? 5.75 -20.641 -0.714 1 98.44 27 ALA B O 1
ATOM 968 N N . PRO B 1 28 ? 5.262 -19.938 -2.775 1 98.75 28 PRO B N 1
ATOM 969 C CA . PRO B 1 28 ? 6.375 -18.984 -2.662 1 98.75 28 PRO B CA 1
ATOM 970 C C . PRO B 1 28 ? 6.172 -17.969 -1.547 1 98.75 28 PRO B C 1
ATOM 972 O O . PRO B 1 28 ? 7.137 -17.562 -0.898 1 98.75 28 PRO B O 1
ATOM 975 N N . PHE B 1 29 ? 4.969 -17.5 -1.306 1 98.75 29 PHE B N 1
ATOM 976 C CA . PHE B 1 29 ? 4.742 -16.562 -0.211 1 98.75 29 PHE B CA 1
ATOM 977 C C . PHE B 1 29 ? 5.094 -17.188 1.128 1 98.75 29 PHE B C 1
ATOM 979 O O . PHE B 1 29 ? 5.727 -16.562 1.975 1 98.75 29 PHE B O 1
ATOM 986 N N . ALA B 1 30 ? 4.734 -18.453 1.267 1 98.56 30 ALA B N 1
ATOM 987 C CA . ALA B 1 30 ? 5.125 -19.156 2.484 1 98.56 30 ALA B CA 1
ATOM 988 C C . ALA B 1 30 ? 6.641 -19.281 2.578 1 98.56 30 ALA B C 1
ATOM 990 O O . ALA B 1 30 ? 7.227 -19.062 3.641 1 98.56 30 ALA B O 1
ATOM 991 N N . GLU B 1 31 ? 7.238 -19.656 1.562 1 98.69 31 GLU B N 1
ATOM 992 C CA . GLU B 1 31 ? 8.68 -19.891 1.51 1 98.69 31 GLU B CA 1
ATOM 993 C C . GLU B 1 31 ? 9.453 -18.656 1.935 1 98.69 31 GLU B C 1
ATOM 995 O O . GLU B 1 31 ? 10.492 -18.75 2.592 1 98.69 31 GLU B O 1
ATOM 1000 N N . TYR B 1 32 ? 8.953 -17.484 1.666 1 98.81 32 TYR B N 1
ATOM 1001 C CA . TYR B 1 32 ? 9.727 -16.266 1.895 1 98.81 32 TYR B CA 1
ATOM 1002 C C . TYR B 1 32 ? 9.172 -15.492 3.086 1 98.81 32 TYR B C 1
ATOM 1004 O O . TYR B 1 32 ? 9.516 -14.32 3.281 1 98.81 32 TYR B O 1
ATOM 1012 N N . GLY B 1 33 ? 8.281 -16.125 3.818 1 98.56 33 GLY B N 1
ATOM 1013 C CA . GLY B 1 33 ? 7.801 -15.531 5.055 1 98.56 33 GLY B CA 1
ATOM 1014 C C . GLY B 1 33 ? 6.855 -14.367 4.832 1 98.56 33 GLY B C 1
ATOM 1015 O O . GLY B 1 33 ? 6.824 -13.422 5.625 1 98.56 33 GLY B O 1
ATOM 1016 N N . ALA B 1 34 ? 6.105 -14.438 3.783 1 98.69 34 ALA B N 1
ATOM 1017 C CA . ALA B 1 34 ? 5.152 -13.383 3.447 1 98.69 34 ALA B CA 1
ATOM 1018 C C . ALA B 1 34 ? 3.949 -13.414 4.387 1 98.69 34 ALA B C 1
ATOM 1020 O O . ALA B 1 34 ? 3.459 -14.484 4.746 1 98.69 34 ALA B O 1
ATOM 1021 N N . ARG B 1 35 ? 3.527 -12.211 4.75 1 98.5 35 ARG B N 1
ATOM 1022 C CA . ARG B 1 35 ? 2.32 -12.047 5.555 1 98.5 35 ARG B CA 1
ATOM 1023 C C . ARG B 1 35 ? 1.401 -10.992 4.949 1 98.5 35 ARG B C 1
ATOM 1025 O O . ARG B 1 35 ? 1.784 -9.828 4.82 1 98.5 35 ARG B O 1
ATOM 1032 N N . PHE B 1 36 ? 0.168 -11.414 4.617 1 98.69 36 PHE B N 1
ATOM 1033 C CA . PHE B 1 36 ? -0.805 -10.461 4.094 1 98.69 36 PHE B CA 1
ATOM 1034 C C . PHE B 1 36 ? -1.258 -9.5 5.184 1 98.69 36 PHE B C 1
ATOM 1036 O O . PHE B 1 36 ? -1.71 -9.922 6.25 1 98.69 36 PHE B O 1
ATOM 1043 N N . LEU B 1 37 ? -1.158 -8.258 4.859 1 98.75 37 LEU B N 1
ATOM 1044 C CA . LEU B 1 37 ? -1.738 -7.219 5.711 1 98.75 37 LEU B CA 1
ATOM 1045 C C . LEU B 1 37 ? -3.055 -6.715 5.129 1 98.75 37 LEU B C 1
ATOM 1047 O O . LEU B 1 37 ? -3.988 -6.406 5.875 1 98.75 37 LEU B O 1
ATOM 1051 N N . VAL B 1 38 ? -3.104 -6.578 3.85 1 98.81 38 VAL B N 1
ATOM 1052 C CA . VAL B 1 38 ? -4.258 -6.172 3.059 1 98.81 38 VAL B CA 1
ATOM 1053 C C . VAL B 1 38 ? -4.461 -7.145 1.898 1 98.81 38 VAL B C 1
ATOM 1055 O O . VAL B 1 38 ? -3.504 -7.5 1.207 1 98.81 38 VAL B O 1
ATOM 1058 N N . ARG B 1 39 ? -5.754 -7.555 1.597 1 98.19 39 ARG B N 1
ATOM 1059 C CA . ARG B 1 39 ? -6.051 -8.508 0.529 1 98.19 39 ARG B CA 1
ATOM 1060 C C . ARG B 1 39 ? -7.422 -8.234 -0.077 1 98.19 39 ARG B C 1
ATOM 1062 O O . ARG B 1 39 ? -8.266 -9.133 -0.141 1 98.19 39 ARG B O 1
ATOM 1069 N N . GLY B 1 40 ? -7.66 -6.926 -0.64 1 95.94 40 GLY B N 1
ATOM 1070 C CA . GLY B 1 40 ? -8.836 -6.535 -1.406 1 95.94 40 GLY B CA 1
ATOM 1071 C C . GLY B 1 40 ? -9.969 -6.02 -0.54 1 95.94 40 GLY B C 1
ATOM 1072 O O . GLY B 1 40 ? -11.078 -5.797 -1.028 1 95.94 40 GLY B O 1
ATOM 1073 N N . GLY B 1 41 ? -10.18 -6.066 0.684 1 95.06 41 GLY B N 1
ATOM 1074 C CA . GLY B 1 41 ? -11.234 -5.734 1.625 1 95.06 41 GLY B CA 1
ATOM 1075 C C . GLY B 1 41 ? -11.945 -4.434 1.291 1 95.06 41 GLY B C 1
ATOM 1076 O O . GLY B 1 41 ? -11.664 -3.812 0.266 1 95.06 41 GLY B O 1
ATOM 1077 N N . GLY B 1 42 ? -13.07 -4.133 2.1 1 97.06 42 GLY B N 1
ATOM 1078 C CA . GLY B 1 42 ? -13.781 -2.879 1.921 1 97.06 42 GLY B CA 1
ATOM 1079 C C . GLY B 1 42 ? -12.875 -1.664 1.988 1 97.06 42 GLY B C 1
ATOM 1080 O O . GLY B 1 42 ? -11.953 -1.613 2.809 1 97.06 42 GLY B O 1
ATOM 1081 N N . ARG B 1 43 ? -13.148 -0.667 1.082 1 98.31 43 ARG B N 1
ATOM 1082 C CA . ARG B 1 43 ? -12.227 0.46 0.977 1 98.31 43 ARG B CA 1
ATOM 1083 C C . ARG B 1 43 ? -12.953 1.727 0.542 1 98.31 43 ARG B C 1
ATOM 1085 O O . ARG B 1 43 ? -14.109 1.668 0.11 1 98.31 43 ARG B O 1
ATOM 1092 N N . GLN B 1 44 ? -12.281 2.832 0.732 1 98.56 44 GLN B N 1
ATOM 1093 C CA . GLN B 1 44 ? -12.531 4.117 0.089 1 98.56 44 GLN B CA 1
ATOM 1094 C C . GLN B 1 44 ? -11.258 4.664 -0.558 1 98.56 44 GLN B C 1
ATOM 1096 O O . GLN B 1 44 ? -10.148 4.375 -0.108 1 98.56 44 GLN B O 1
ATOM 1101 N N . THR B 1 45 ? -11.461 5.367 -1.691 1 98.75 45 THR B N 1
ATOM 1102 C CA . THR B 1 45 ? -10.383 6.082 -2.357 1 98.75 45 THR B CA 1
ATOM 1103 C C . THR B 1 45 ? -10.633 7.59 -2.334 1 98.75 45 THR B C 1
ATOM 1105 O O . THR B 1 45 ? -11.023 8.172 -3.346 1 98.75 45 THR B O 1
ATOM 1108 N N . PRO B 1 46 ? -10.305 8.234 -1.156 1 98.69 46 PRO B N 1
ATOM 1109 C CA . PRO B 1 46 ? -10.656 9.648 -1.022 1 98.69 46 PRO B CA 1
ATOM 1110 C C . PRO B 1 46 ? -9.789 10.555 -1.899 1 98.69 46 PRO B C 1
ATOM 1112 O O . PRO B 1 46 ? -10.117 11.727 -2.092 1 98.69 46 PRO B O 1
ATOM 1115 N N . GLU B 1 47 ? -8.68 10.07 -2.357 1 98.62 47 GLU B N 1
ATOM 1116 C CA . GLU B 1 47 ? -7.82 10.875 -3.217 1 98.62 47 GLU B CA 1
ATOM 1117 C C . GLU B 1 47 ? -7.383 10.086 -4.449 1 98.62 47 GLU B C 1
ATOM 1119 O O . GLU B 1 47 ? -7.016 8.914 -4.344 1 98.62 47 GLU B O 1
ATOM 1124 N N . GLY B 1 48 ? -7.461 10.773 -5.676 1 98.38 48 GLY B N 1
ATOM 1125 C CA . GLY B 1 48 ? -6.949 10.195 -6.906 1 98.38 48 GLY B CA 1
ATOM 1126 C C . GLY B 1 48 ? -7.668 8.914 -7.309 1 98.38 48 GLY B C 1
ATOM 1127 O O . GLY B 1 48 ? -8.898 8.836 -7.23 1 98.38 48 GLY B O 1
ATOM 1128 N N . GLN B 1 49 ? -6.809 7.988 -7.895 1 97.31 49 GLN B N 1
ATOM 1129 C CA . GLN B 1 49 ? -7.34 6.734 -8.422 1 97.31 49 GLN B CA 1
ATOM 1130 C C . GLN B 1 49 ? -6.398 5.57 -8.117 1 97.31 49 GLN B C 1
ATOM 1132 O O . GLN B 1 49 ? -5.195 5.766 -7.941 1 97.31 49 GLN B O 1
ATOM 1137 N N . ALA B 1 50 ? -6.996 4.43 -8.039 1 96.94 50 ALA B N 1
ATOM 1138 C CA . ALA B 1 50 ? -6.281 3.158 -7.934 1 96.94 50 ALA B CA 1
ATOM 1139 C C . ALA B 1 50 ? -7.055 2.039 -8.625 1 96.94 50 ALA B C 1
ATOM 1141 O O . ALA B 1 50 ? -8.281 2.094 -8.727 1 96.94 50 ALA B O 1
ATOM 1142 N N . ARG B 1 51 ? -6.301 1.075 -9.102 1 97.88 51 ARG B N 1
ATOM 1143 C CA . ARG B 1 51 ? -6.926 -0.133 -9.633 1 97.88 51 ARG B CA 1
ATOM 1144 C C . ARG B 1 51 ? -7.773 -0.819 -8.562 1 97.88 51 ARG B C 1
ATOM 1146 O O . ARG B 1 51 ? -7.699 -0.471 -7.387 1 97.88 51 ARG B O 1
ATOM 1153 N N . ALA B 1 52 ? -8.555 -1.774 -8.891 1 97.69 52 ALA B N 1
ATOM 1154 C CA . ALA B 1 52 ? -9.727 -2.24 -8.148 1 97.69 52 ALA B CA 1
ATOM 1155 C C . ALA B 1 52 ? -9.312 -2.975 -6.875 1 97.69 52 ALA B C 1
ATOM 1157 O O . ALA B 1 52 ? -10.031 -2.934 -5.871 1 97.69 52 ALA B O 1
ATOM 1158 N N . ARG B 1 53 ? -8.234 -3.76 -6.902 1 98.19 53 ARG B N 1
ATOM 1159 C CA . ARG B 1 53 ? -7.809 -4.57 -5.766 1 98.19 53 ARG B CA 1
ATOM 1160 C C . ARG B 1 53 ? -6.496 -4.051 -5.191 1 98.19 53 ARG B C 1
ATOM 1162 O O . ARG B 1 53 ? -5.535 -3.814 -5.93 1 98.19 53 ARG B O 1
ATOM 1169 N N . THR B 1 54 ? -6.512 -3.812 -3.895 1 98.81 54 THR B N 1
ATOM 1170 C CA . THR B 1 54 ? -5.281 -3.449 -3.199 1 98.81 54 THR B CA 1
ATOM 1171 C C . THR B 1 54 ? -4.773 -4.613 -2.35 1 98.81 54 THR B C 1
ATOM 1173 O O . THR B 1 54 ? -5.555 -5.262 -1.653 1 98.81 54 THR B O 1
ATOM 1176 N N . VAL B 1 55 ? -3.465 -4.879 -2.443 1 98.88 55 VAL B N 1
ATOM 1177 C CA . VAL B 1 55 ? -2.787 -5.918 -1.673 1 98.88 55 VAL B CA 1
ATOM 1178 C C . VAL B 1 55 ? -1.518 -5.348 -1.043 1 98.88 55 VAL B C 1
ATOM 1180 O O . VAL B 1 55 ? -0.765 -4.621 -1.697 1 98.88 55 VAL B O 1
ATOM 1183 N N . VAL B 1 56 ? -1.376 -5.555 0.22 1 98.94 56 VAL B N 1
ATOM 1184 C CA . VAL B 1 56 ? -0.132 -5.25 0.917 1 98.94 56 VAL B CA 1
ATOM 1185 C C . VAL B 1 56 ? 0.395 -6.504 1.611 1 98.94 56 VAL B C 1
ATOM 1187 O O . VAL B 1 56 ? -0.31 -7.117 2.418 1 98.94 56 VAL B O 1
ATOM 1190 N N . ILE B 1 57 ? 1.624 -6.82 1.305 1 98.94 57 ILE B N 1
ATOM 1191 C CA . ILE B 1 57 ? 2.275 -8 1.86 1 98.94 57 ILE B CA 1
ATOM 1192 C C . ILE B 1 57 ? 3.555 -7.59 2.586 1 98.94 57 ILE B C 1
ATOM 1194 O O . ILE B 1 57 ? 4.34 -6.789 2.072 1 98.94 57 ILE B O 1
ATOM 1198 N N . GLU B 1 58 ? 3.717 -8.109 3.795 1 98.88 58 GLU B N 1
ATOM 1199 C CA . GLU B 1 58 ? 4.922 -7.883 4.59 1 98.88 58 GLU B CA 1
ATOM 1200 C C . GLU B 1 58 ? 5.875 -9.07 4.492 1 98.88 58 GLU B C 1
ATOM 1202 O O . GLU B 1 58 ? 5.445 -10.227 4.555 1 98.88 58 GLU B O 1
ATOM 1207 N N . PHE B 1 59 ? 7.148 -8.773 4.328 1 98.88 59 PHE B N 1
ATOM 1208 C CA . PHE B 1 59 ? 8.219 -9.758 4.316 1 98.88 59 PHE B CA 1
ATOM 1209 C C . PHE B 1 59 ? 9.211 -9.492 5.441 1 98.88 59 PHE B C 1
ATOM 1211 O O . PHE B 1 59 ? 9.289 -8.375 5.957 1 98.88 59 PHE B O 1
ATOM 1218 N N . PRO B 1 60 ? 10.016 -10.484 5.789 1 98.75 60 PRO B N 1
ATOM 1219 C CA . PRO B 1 60 ? 10.969 -10.289 6.887 1 98.75 60 PRO B CA 1
ATOM 1220 C C . PRO B 1 60 ? 12.023 -9.227 6.574 1 98.75 60 PRO B C 1
ATOM 1222 O O . PRO B 1 60 ? 12.617 -8.656 7.492 1 98.75 60 PRO B O 1
ATOM 1225 N N . SER B 1 61 ? 12.32 -9.023 5.285 1 98.62 61 SER B N 1
ATOM 1226 C CA . SER B 1 61 ? 13.273 -8.008 4.844 1 98.62 61 SER B CA 1
ATOM 1227 C C . SER B 1 61 ? 12.977 -7.562 3.414 1 98.62 61 SER B C 1
ATOM 1229 O O . SER B 1 61 ? 12.219 -8.211 2.699 1 98.62 61 SER B O 1
ATOM 1231 N N . TYR B 1 62 ? 13.539 -6.438 3.029 1 98.69 62 TYR B N 1
ATOM 1232 C CA . TYR B 1 62 ? 13.453 -5.953 1.654 1 98.69 62 TYR B CA 1
ATOM 1233 C C . TYR B 1 62 ? 14.047 -6.969 0.684 1 98.69 62 TYR B C 1
ATOM 1235 O O . TYR B 1 62 ? 13.477 -7.219 -0.383 1 98.69 62 TYR B O 1
ATOM 1243 N N . GLU B 1 63 ? 15.164 -7.551 1.073 1 98.62 63 GLU B N 1
ATOM 1244 C CA . GLU B 1 63 ? 15.82 -8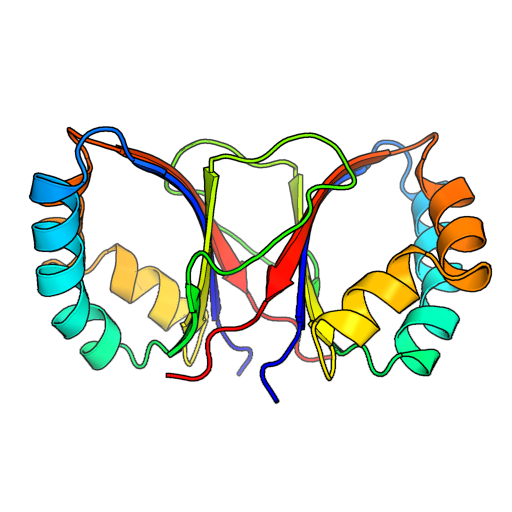.555 0.241 1 98.62 63 GLU B CA 1
ATOM 1245 C C . GLU B 1 63 ? 14.93 -9.773 0.035 1 98.62 63 GLU B C 1
ATOM 1247 O O . GLU B 1 63 ? 14.867 -10.328 -1.063 1 98.62 63 GLU B O 1
ATOM 1252 N N . ALA B 1 64 ? 14.266 -10.164 1.067 1 98.88 64 ALA B N 1
ATOM 1253 C CA . ALA B 1 64 ? 13.344 -11.297 0.956 1 98.88 64 ALA B CA 1
ATOM 1254 C C . ALA B 1 64 ? 12.195 -10.977 0.008 1 98.88 64 ALA B C 1
ATOM 1256 O O . ALA B 1 64 ? 11.758 -11.836 -0.762 1 98.88 64 ALA B O 1
ATOM 1257 N N . ALA B 1 65 ? 11.688 -9.789 0.107 1 98.88 65 ALA B N 1
ATOM 1258 C CA . ALA B 1 65 ? 10.609 -9.344 -0.773 1 98.88 65 ALA B CA 1
ATOM 1259 C C . ALA B 1 65 ? 11.031 -9.414 -2.238 1 98.88 65 ALA B C 1
ATOM 1261 O O . ALA B 1 65 ? 10.281 -9.898 -3.088 1 98.88 65 ALA B O 1
ATOM 1262 N N . LEU B 1 66 ? 12.219 -8.883 -2.504 1 98.88 66 LEU B N 1
ATOM 1263 C CA . LEU B 1 66 ? 12.742 -8.922 -3.863 1 98.88 66 LEU B CA 1
ATOM 1264 C C . LEU B 1 66 ? 12.984 -10.359 -4.312 1 98.88 66 LEU B C 1
ATOM 1266 O O . LEU B 1 66 ? 12.656 -10.727 -5.445 1 98.88 66 LEU B O 1
ATOM 1270 N N . ALA B 1 67 ? 13.57 -11.156 -3.441 1 98.88 67 ALA B N 1
ATOM 1271 C CA . ALA B 1 67 ? 13.891 -12.539 -3.773 1 98.88 67 ALA B CA 1
ATOM 1272 C C . ALA B 1 67 ? 12.617 -13.336 -4.082 1 98.88 67 ALA B C 1
ATOM 1274 O O . ALA B 1 67 ? 12.617 -14.18 -4.98 1 98.88 67 ALA B O 1
ATOM 1275 N N . CYS B 1 68 ? 11.609 -13.078 -3.35 1 98.94 68 CYS B N 1
ATOM 1276 C CA . CYS B 1 68 ? 10.336 -13.734 -3.615 1 98.94 68 CYS B CA 1
ATOM 1277 C C . CYS B 1 68 ? 9.852 -13.43 -5.027 1 98.94 68 CYS B C 1
ATOM 1279 O O . CYS B 1 68 ? 9.516 -14.344 -5.785 1 98.94 68 CYS B O 1
ATOM 1281 N N . TYR B 1 69 ? 9.82 -12.188 -5.406 1 98.94 69 TYR B N 1
ATOM 1282 C CA . TYR B 1 69 ? 9.352 -11.773 -6.723 1 98.94 69 TYR B CA 1
ATOM 1283 C C . TYR B 1 69 ? 10.148 -12.453 -7.828 1 98.94 69 TYR B C 1
ATOM 1285 O O . TYR B 1 69 ? 9.586 -12.883 -8.836 1 98.94 69 TYR B O 1
ATOM 1293 N N . ASP B 1 70 ? 11.438 -12.578 -7.562 1 98.81 70 ASP B N 1
ATOM 1294 C CA . ASP B 1 70 ? 12.336 -13.078 -8.594 1 98.81 70 ASP B CA 1
ATOM 1295 C C . ASP B 1 70 ? 12.398 -14.609 -8.57 1 98.81 70 ASP B C 1
ATOM 1297 O O . ASP B 1 70 ? 13.023 -15.219 -9.438 1 98.81 70 ASP B O 1
ATOM 1301 N N . SER B 1 71 ? 11.844 -15.242 -7.59 1 98.88 71 SER B N 1
ATOM 1302 C CA . SER B 1 71 ? 11.93 -16.688 -7.438 1 98.88 71 SER B CA 1
ATOM 1303 C C . SER B 1 71 ? 11.219 -17.406 -8.578 1 98.88 71 SER B C 1
ATOM 1305 O O . SER B 1 71 ? 10.195 -16.938 -9.078 1 98.88 71 SER B O 1
ATOM 1307 N N . PRO B 1 72 ? 11.773 -18.562 -8.953 1 98.75 72 PRO B N 1
ATOM 1308 C CA . PRO B 1 72 ? 11.086 -19.344 -9.984 1 98.75 72 PRO B CA 1
ATOM 1309 C C . PRO B 1 72 ? 9.648 -19.672 -9.602 1 98.75 72 PRO B C 1
ATOM 1311 O O . PRO B 1 72 ? 8.766 -19.672 -10.461 1 98.75 72 PRO B O 1
ATOM 1314 N N . GLY B 1 73 ? 9.43 -19.953 -8.336 1 98.75 73 GLY B N 1
ATOM 1315 C CA . GLY B 1 73 ? 8.086 -20.281 -7.871 1 98.75 73 GLY B CA 1
ATOM 1316 C C . GLY B 1 73 ? 7.102 -19.141 -8.062 1 98.75 73 GLY B C 1
ATOM 1317 O O . GLY B 1 73 ? 6.004 -19.344 -8.578 1 98.75 73 GLY B O 1
ATOM 1318 N N . TYR B 1 74 ? 7.508 -17.969 -7.672 1 98.88 74 TYR B N 1
ATOM 1319 C CA . TYR B 1 74 ? 6.574 -16.859 -7.82 1 98.88 74 TYR B CA 1
ATOM 1320 C C . TYR B 1 74 ? 6.398 -16.484 -9.289 1 98.88 74 TYR B C 1
ATOM 1322 O O . TYR B 1 74 ? 5.301 -16.125 -9.719 1 98.88 74 TYR B O 1
ATOM 1330 N N . GLN B 1 75 ? 7.559 -16.5 -10.07 1 98.88 75 GLN B N 1
ATOM 1331 C CA . GLN B 1 75 ? 7.465 -16.172 -11.484 1 98.88 75 GLN B CA 1
ATOM 1332 C C . GLN B 1 75 ? 6.539 -17.141 -12.219 1 98.88 75 GLN B C 1
ATOM 1334 O O . GLN B 1 75 ? 5.809 -16.75 -13.125 1 98.88 75 GLN B O 1
ATOM 1339 N N . ALA B 1 76 ? 6.547 -18.375 -11.828 1 98.81 76 ALA B N 1
ATOM 1340 C CA . ALA B 1 76 ? 5.617 -19.344 -12.398 1 98.81 76 ALA B CA 1
ATOM 1341 C C . ALA B 1 76 ? 4.172 -19 -12.047 1 98.81 76 ALA B C 1
ATOM 1343 O O . ALA B 1 76 ? 3.281 -19.078 -12.898 1 98.81 76 ALA B O 1
ATOM 1344 N N . ALA B 1 77 ? 3.877 -18.656 -10.773 1 98.81 77 ALA B N 1
ATOM 1345 C CA . ALA B 1 77 ? 2.543 -18.219 -10.367 1 98.81 77 ALA B CA 1
ATOM 1346 C C . ALA B 1 77 ? 2.111 -16.969 -11.133 1 98.81 77 ALA B C 1
ATOM 1348 O O . ALA B 1 77 ? 0.992 -16.906 -11.641 1 98.81 77 ALA B O 1
ATOM 1349 N N . LYS B 1 78 ? 3.025 -15.969 -11.25 1 98.75 78 LYS B N 1
ATOM 1350 C CA . LYS B 1 78 ? 2.771 -14.703 -11.938 1 98.75 78 LYS B CA 1
ATOM 1351 C C . LYS B 1 78 ? 2.35 -14.938 -13.383 1 98.75 78 LYS B C 1
ATOM 1353 O O . LYS B 1 78 ? 1.493 -14.219 -13.906 1 98.75 78 LYS B O 1
ATOM 1358 N N . ALA B 1 79 ? 2.99 -15.898 -14.016 1 98.75 79 ALA B N 1
ATOM 1359 C CA . ALA B 1 79 ? 2.697 -16.203 -15.414 1 98.75 79 ALA B CA 1
ATOM 1360 C C . ALA B 1 79 ? 1.228 -16.562 -15.609 1 98.75 79 ALA B C 1
ATOM 1362 O O . ALA B 1 79 ? 0.669 -16.375 -16.688 1 98.75 79 ALA B O 1
ATOM 1363 N N . LEU B 1 80 ? 0.588 -17.016 -14.562 1 98.56 80 LEU B N 1
ATOM 1364 C CA . LEU B 1 80 ? -0.827 -17.359 -14.633 1 98.56 80 LEU B CA 1
ATOM 1365 C C . LEU B 1 80 ? -1.691 -16.109 -14.672 1 98.56 80 LEU B C 1
ATOM 1367 O O . LEU B 1 80 ? -2.709 -16.078 -15.367 1 98.56 80 LEU B O 1
ATOM 1371 N N . ARG B 1 81 ? -1.319 -15.07 -13.906 1 98.25 81 ARG B N 1
ATOM 1372 C CA . ARG B 1 81 ? -2.201 -13.914 -13.789 1 98.25 81 ARG B CA 1
ATOM 1373 C C . ARG B 1 81 ? -1.871 -12.859 -14.852 1 98.25 81 ARG B C 1
ATOM 1375 O O . ARG B 1 81 ? -2.682 -11.977 -15.125 1 98.25 81 ARG B O 1
ATOM 1382 N N . ASP B 1 82 ? -0.727 -12.93 -15.5 1 98.38 82 ASP B N 1
ATOM 1383 C CA . ASP B 1 82 ? -0.277 -11.898 -16.438 1 98.38 82 ASP B CA 1
ATOM 1384 C C . ASP B 1 82 ? -1.279 -11.711 -17.578 1 98.38 82 ASP B C 1
ATOM 1386 O O . ASP B 1 82 ? -1.612 -10.586 -17.938 1 98.38 82 ASP B O 1
ATOM 1390 N N . PRO B 1 83 ? -1.794 -12.789 -18.094 1 98.31 83 PRO B N 1
ATOM 1391 C CA . PRO B 1 83 ? -2.711 -12.602 -19.219 1 98.31 83 PRO B CA 1
ATOM 1392 C C . PRO B 1 83 ? -4.082 -12.094 -18.781 1 98.31 83 PRO B C 1
ATOM 1394 O O . PRO B 1 83 ? -4.887 -11.68 -19.625 1 98.31 83 PRO B O 1
ATOM 1397 N N . VAL B 1 84 ? -4.406 -12.07 -17.531 1 98.56 84 VAL B N 1
ATOM 1398 C CA . VAL B 1 84 ? -5.801 -11.852 -17.156 1 98.56 84 VAL B CA 1
ATOM 1399 C C . VAL B 1 84 ? -5.879 -10.773 -16.078 1 98.56 84 VAL B C 1
ATOM 1401 O O . VAL B 1 84 ? -6.887 -10.656 -15.375 1 98.56 84 VAL B O 1
ATOM 1404 N N . SER B 1 85 ? -4.82 -10.062 -15.828 1 98.62 85 SER B N 1
ATOM 1405 C CA . SER B 1 85 ? -4.789 -8.984 -14.852 1 98.62 85 SER B CA 1
ATOM 1406 C C . SER B 1 85 ? -3.762 -7.922 -15.234 1 98.62 85 SER B C 1
ATOM 1408 O O . SER B 1 85 ? -2.844 -8.195 -16.016 1 98.62 85 SER B O 1
ATOM 1410 N N . THR B 1 86 ? -4.031 -6.746 -14.812 1 98.56 86 THR B N 1
ATOM 1411 C CA . THR B 1 86 ? -3.105 -5.625 -14.914 1 98.56 86 THR B CA 1
ATOM 1412 C C . THR B 1 86 ? -2.863 -4.992 -13.547 1 98.56 86 THR B C 1
ATOM 1414 O O . THR B 1 86 ? -3.811 -4.715 -12.812 1 98.56 86 THR B O 1
ATOM 1417 N N . GLY B 1 87 ? -1.575 -4.844 -13.242 1 98.19 87 GLY B N 1
ATOM 1418 C CA . GLY B 1 87 ? -1.315 -4.359 -11.898 1 98.19 87 GLY B CA 1
ATOM 1419 C C . GLY B 1 87 ? -0.155 -3.385 -11.828 1 98.19 87 GLY B C 1
ATOM 1420 O O . GLY B 1 87 ? 0.685 -3.346 -12.727 1 98.19 87 GLY B O 1
ATOM 1421 N N . ASP B 1 88 ? -0.155 -2.564 -10.82 1 98.75 88 ASP B N 1
ATOM 1422 C CA . ASP B 1 88 ? 0.967 -1.78 -10.312 1 98.75 88 ASP B CA 1
ATOM 1423 C C . ASP B 1 88 ? 1.549 -2.41 -9.047 1 98.75 88 ASP B C 1
ATOM 1425 O O . ASP B 1 88 ? 0.824 -2.666 -8.086 1 98.75 88 ASP B O 1
ATOM 1429 N N . LEU B 1 89 ? 2.824 -2.695 -9.094 1 98.88 89 LEU B N 1
ATOM 1430 C CA . LEU B 1 89 ? 3.465 -3.297 -7.926 1 98.88 89 LEU B CA 1
ATOM 1431 C C . LEU B 1 89 ? 4.723 -2.525 -7.539 1 98.88 89 LEU B C 1
ATOM 1433 O O . LEU B 1 89 ? 5.637 -2.377 -8.352 1 98.88 89 LEU B O 1
ATOM 1437 N N . VAL B 1 90 ? 4.754 -2.043 -6.309 1 98.88 90 VAL B N 1
ATOM 1438 C CA . VAL B 1 90 ? 5.945 -1.471 -5.688 1 98.88 90 VAL B CA 1
ATOM 1439 C C . VAL B 1 90 ? 6.5 -2.438 -4.645 1 98.88 90 VAL B C 1
ATOM 1441 O O . VAL B 1 90 ? 5.758 -2.922 -3.783 1 98.88 90 VAL B O 1
ATOM 1444 N N . ILE B 1 91 ? 7.793 -2.764 -4.777 1 98.94 91 ILE B N 1
ATOM 1445 C CA . ILE B 1 91 ? 8.531 -3.465 -3.732 1 98.94 91 ILE B CA 1
ATOM 1446 C C . ILE B 1 91 ? 9.438 -2.484 -2.992 1 98.94 91 ILE B C 1
ATOM 1448 O O . ILE B 1 91 ? 10.273 -1.816 -3.605 1 98.94 91 ILE B O 1
ATOM 1452 N N . ILE B 1 92 ? 9.289 -2.443 -1.667 1 98.88 92 ILE B N 1
ATOM 1453 C CA . ILE B 1 92 ? 9.828 -1.246 -1.028 1 98.88 92 ILE B CA 1
ATOM 1454 C C . ILE B 1 92 ? 10.281 -1.579 0.39 1 98.88 92 ILE B C 1
ATOM 1456 O O . ILE B 1 92 ? 9.719 -2.463 1.04 1 98.88 92 ILE B O 1
ATOM 1460 N N . GLU B 1 93 ? 11.305 -0.821 0.873 1 98.75 93 GLU B N 1
ATOM 1461 C CA . GLU B 1 93 ? 11.805 -0.931 2.24 1 98.75 93 GLU B CA 1
ATOM 1462 C C . GLU B 1 93 ? 10.781 -0.405 3.246 1 98.75 93 GLU B C 1
ATOM 1464 O O . GLU B 1 93 ? 10.133 0.612 3.002 1 98.75 93 GLU B O 1
ATOM 1469 N N . GLY B 1 94 ? 10.688 -1.139 4.375 1 98.62 94 GLY B N 1
ATOM 1470 C CA . GLY B 1 94 ? 9.867 -0.647 5.473 1 98.62 94 GLY B CA 1
ATOM 1471 C C . GLY B 1 94 ? 10.5 0.524 6.203 1 98.62 94 GLY B C 1
ATOM 1472 O O . GLY B 1 94 ? 11.672 0.839 5.988 1 98.62 94 GLY B O 1
ATOM 1473 N N . TYR B 1 95 ? 9.656 1.164 6.977 1 98.25 95 TYR B N 1
ATOM 1474 C CA . TYR B 1 95 ? 10.07 2.254 7.855 1 98.25 95 TYR B CA 1
ATOM 1475 C C . TYR B 1 95 ? 10.406 1.735 9.25 1 98.25 95 TYR B C 1
ATOM 1477 O O . TYR B 1 95 ? 9.594 1.039 9.867 1 98.25 95 TYR B O 1
ATOM 1485 N N . ASP B 1 96 ? 11.625 1.932 9.82 1 91.81 96 ASP B N 1
ATOM 1486 C CA . ASP B 1 96 ? 12.039 1.406 11.117 1 91.81 96 ASP B CA 1
ATOM 1487 C C . ASP B 1 96 ? 12.234 2.533 12.133 1 91.81 96 ASP B C 1
ATOM 1489 O O . ASP B 1 96 ? 12.906 2.35 13.148 1 91.81 96 ASP B O 1
ATOM 1493 N N . GLY B 1 97 ? 11.789 3.766 11.922 1 82.12 97 GLY B N 1
ATOM 1494 C CA . GLY B 1 97 ? 12.062 4.871 12.82 1 82.12 97 GLY B CA 1
ATOM 1495 C C . GLY B 1 97 ? 11 5.055 13.891 1 82.12 97 GLY B C 1
ATOM 1496 O O . GLY B 1 97 ? 9.93 4.449 13.812 1 82.12 97 GLY B O 1
#

Nearest PDB structures (foldseek):
  2fiu-assembly1_B  TM=9.793E-01  e=1.235E-14  Agrobacterium fabrum str. C58
  3lo3-assembly2_C  TM=9.179E-01  e=8.229E-09  Colwellia psychrerythraea 34H
  2gff-assembly1_A  TM=5.780E-01  e=8.228E-04  Yersinia pestis
  4dpo-assembly1_B  TM=5.530E-01  e=1.389E-03  Methanosarcina mazei Go1
  4hl9-assembly4_H  TM=5.768E-01  e=2.056E-03  Rhodospirillum rubrum ATCC 11170